Protein AF-A0A0P0N4T0-F1 (afdb_monomer_lite)

Secondary structure (DSSP, 8-state):
-------EE--PPPTT-----SS-TTTTT-----S-TTTS----HHHHHHH----SSHHHHHHHHHHHHHHTT-SSEEEEHHHHH-GGG--EEEEEEESS-HHHHHHHHHHHHHTTSEEE--S--TT--HHHHHHHHHHGGG--SEEEETTEEEEEEEES-SSPPPPPP-EEEEEEEEEEEEEEEEESSBSSEEEEEEEEEEEEETTEEEEEEEEEE--GGGSSPPTT-EEEEEEEEEEETTEEEEETTTT-EEEE--

pLDDT: mean 80.03, std 21.55, range [26.86, 98.62]

Structure (mmCIF, N/CA/C/O backbone):
data_AF-A0A0P0N4T0-F1
#
_entry.id   AF-A0A0P0N4T0-F1
#
loop_
_atom_site.group_PDB
_atom_site.id
_atom_site.type_symbol
_atom_site.label_atom_id
_atom_site.label_alt_id
_atom_site.label_comp_id
_atom_site.label_asym_id
_atom_site.label_entity_id
_atom_site.label_seq_id
_atom_site.pdbx_PDB_ins_code
_atom_site.Cartn_x
_atom_site.Cartn_y
_atom_site.Cartn_z
_atom_site.occupancy
_atom_site.B_iso_or_equiv
_atom_site.auth_seq_id
_atom_site.auth_comp_id
_atom_site.auth_asym_id
_atom_site.auth_atom_id
_atom_site.pdbx_PDB_model_num
ATOM 1 N N . MET A 1 1 ? 6.836 6.965 -42.044 1.00 33.31 1 MET A N 1
ATOM 2 C CA . MET A 1 1 ? 7.066 5.989 -40.958 1.00 33.31 1 MET A CA 1
ATOM 3 C C . MET A 1 1 ? 8.232 6.488 -40.115 1.00 33.31 1 MET A C 1
ATOM 5 O O . MET A 1 1 ? 9.338 6.549 -40.628 1.00 33.31 1 MET A O 1
ATOM 9 N N . LYS A 1 2 ? 7.988 6.965 -38.886 1.00 30.67 2 LYS A N 1
ATOM 10 C CA . LYS A 1 2 ? 9.070 7.342 -37.959 1.00 30.67 2 LYS A CA 1
ATOM 11 C C . LYS A 1 2 ? 9.554 6.066 -37.268 1.00 30.67 2 LYS A C 1
ATOM 13 O O . LYS A 1 2 ? 8.725 5.340 -36.735 1.00 30.67 2 LYS A O 1
ATOM 18 N N . ASN A 1 3 ? 10.853 5.788 -37.313 1.00 26.86 3 ASN A N 1
ATOM 19 C CA . ASN A 1 3 ? 11.482 4.703 -36.560 1.00 26.86 3 ASN A CA 1
ATOM 20 C C . ASN A 1 3 ? 11.465 5.058 -35.067 1.00 26.86 3 ASN A C 1
ATOM 22 O O . ASN A 1 3 ? 12.159 5.981 -34.647 1.00 26.86 3 ASN A O 1
ATOM 26 N N . TRP A 1 4 ? 10.664 4.340 -34.280 1.00 29.06 4 TRP A N 1
ATOM 27 C CA . TRP A 1 4 ? 10.616 4.455 -32.821 1.00 29.06 4 TRP A CA 1
ATOM 28 C C . TRP A 1 4 ? 11.536 3.398 -32.211 1.00 29.06 4 TRP A C 1
ATOM 30 O O . TRP A 1 4 ? 11.129 2.268 -31.978 1.00 29.06 4 TRP A O 1
ATOM 40 N N . ASN A 1 5 ? 12.792 3.770 -31.986 1.00 31.66 5 ASN A N 1
ATOM 41 C CA . ASN A 1 5 ? 13.723 3.029 -31.137 1.00 31.66 5 ASN A CA 1
ATOM 42 C C . ASN A 1 5 ? 14.192 3.979 -30.023 1.00 31.66 5 ASN A C 1
ATOM 44 O O . ASN A 1 5 ? 15.368 4.331 -29.956 1.00 31.66 5 ASN A O 1
ATOM 48 N N . SER A 1 6 ? 13.259 4.467 -29.197 1.00 36.78 6 SER A N 1
ATOM 49 C CA . SER A 1 6 ? 13.597 5.135 -27.936 1.00 36.78 6 SER A CA 1
ATOM 50 C C . SER A 1 6 ? 13.749 4.073 -26.846 1.00 36.78 6 SER A C 1
ATOM 52 O O . SER A 1 6 ? 12.854 3.262 -26.618 1.00 36.78 6 SER A O 1
ATOM 54 N N . TYR A 1 7 ? 14.920 4.041 -26.213 1.00 36.31 7 TYR A N 1
ATOM 55 C CA . TYR A 1 7 ? 15.204 3.222 -25.036 1.00 36.31 7 TYR A CA 1
ATOM 56 C C . TYR A 1 7 ? 15.601 4.160 -23.904 1.00 36.31 7 TYR A C 1
ATOM 58 O O . TYR A 1 7 ? 16.351 5.114 -24.132 1.00 36.31 7 TYR A O 1
ATOM 66 N N . ILE A 1 8 ? 15.178 3.852 -22.679 1.00 44.69 8 ILE A N 1
ATOM 67 C CA . ILE A 1 8 ? 15.723 4.510 -21.492 1.00 44.69 8 ILE A CA 1
ATOM 68 C C . ILE A 1 8 ? 17.062 3.833 -21.186 1.00 44.69 8 ILE A C 1
ATOM 70 O O . ILE A 1 8 ? 17.109 2.713 -20.673 1.00 44.69 8 ILE A O 1
ATOM 74 N N . SER A 1 9 ? 18.156 4.501 -21.558 1.00 39.28 9 SER A N 1
ATOM 75 C CA . SER A 1 9 ? 19.513 4.121 -21.159 1.00 39.28 9 SER A CA 1
ATOM 76 C C . SER A 1 9 ? 19.839 4.812 -19.844 1.00 39.28 9 SER A C 1
ATOM 78 O O . SER A 1 9 ? 19.901 6.039 -19.792 1.00 39.28 9 SER A O 1
ATOM 80 N N . ALA A 1 10 ? 20.064 4.037 -18.790 1.00 47.56 10 ALA A N 1
ATOM 81 C CA . ALA A 1 10 ? 20.562 4.558 -17.528 1.00 47.56 10 ALA A CA 1
ATOM 82 C C . ALA A 1 10 ? 21.991 4.065 -17.300 1.00 47.56 10 ALA A C 1
ATOM 84 O O . ALA A 1 10 ? 22.277 2.877 -17.448 1.00 47.56 10 ALA A O 1
ATOM 85 N N . ASN A 1 11 ? 22.887 4.985 -16.944 1.00 41.03 11 ASN A N 1
ATOM 86 C CA . ASN A 1 11 ? 24.252 4.637 -16.570 1.00 41.03 11 ASN A CA 1
ATOM 87 C C . ASN A 1 11 ? 24.206 3.911 -15.219 1.00 41.03 11 ASN A C 1
ATOM 89 O O . ASN A 1 11 ? 23.927 4.531 -14.193 1.00 41.03 11 ASN A O 1
ATOM 93 N N . ALA A 1 12 ? 24.425 2.595 -15.234 1.00 41.41 12 ALA A N 1
ATOM 94 C CA . ALA A 1 12 ? 24.578 1.797 -14.024 1.00 41.41 12 ALA A CA 1
ATOM 95 C C . ALA A 1 12 ? 25.887 2.178 -13.315 1.00 41.41 12 ALA A C 1
ATOM 97 O O . ALA A 1 12 ? 26.906 2.419 -13.966 1.00 41.41 12 ALA A O 1
ATOM 98 N N . ILE A 1 13 ? 25.864 2.237 -11.984 1.00 39.97 13 ILE A N 1
ATOM 99 C CA . ILE A 1 13 ? 27.080 2.430 -11.185 1.00 39.97 13 ILE A CA 1
ATOM 100 C C . ILE A 1 13 ? 27.938 1.154 -11.298 1.00 39.97 13 ILE A C 1
ATOM 102 O O . ILE A 1 13 ? 27.413 0.043 -11.198 1.00 39.97 13 ILE A O 1
ATOM 106 N N . SER A 1 14 ? 29.242 1.321 -11.557 1.00 34.75 14 SER A N 1
ATOM 107 C CA . SER A 1 14 ? 30.212 0.224 -11.718 1.00 34.75 14 SER A CA 1
ATOM 108 C C . SER A 1 14 ? 30.323 -0.647 -10.459 1.00 34.75 14 SER A C 1
ATOM 110 O O . SER A 1 14 ? 30.187 -0.163 -9.337 1.00 34.75 14 SER A O 1
ATOM 112 N N . ILE A 1 15 ? 30.574 -1.941 -10.673 1.00 39.06 15 ILE A N 1
ATOM 113 C CA . ILE A 1 15 ? 30.458 -3.048 -9.709 1.00 39.06 15 ILE A CA 1
ATOM 114 C C . ILE A 1 15 ? 31.605 -3.087 -8.677 1.00 39.06 15 ILE A C 1
ATOM 116 O O . ILE A 1 15 ? 31.453 -3.719 -7.633 1.00 39.06 15 ILE A O 1
ATOM 120 N N . ASP A 1 16 ? 32.708 -2.371 -8.903 1.00 36.44 16 ASP A N 1
ATOM 121 C CA . ASP A 1 16 ? 33.971 -2.653 -8.201 1.00 36.44 16 ASP A CA 1
ATOM 122 C C . ASP A 1 16 ? 34.289 -1.772 -6.974 1.00 36.44 16 ASP A C 1
ATOM 124 O O . ASP A 1 16 ? 35.245 -2.058 -6.260 1.00 36.44 16 ASP A O 1
ATOM 128 N N . ASP A 1 17 ? 33.461 -0.776 -6.632 1.00 30.12 17 ASP A N 1
ATOM 129 C CA . ASP A 1 17 ? 33.735 0.156 -5.514 1.00 30.12 17 ASP A CA 1
ATOM 130 C C . ASP A 1 17 ? 32.837 -0.054 -4.277 1.00 30.12 17 ASP A C 1
ATOM 132 O O . ASP A 1 17 ? 32.405 0.889 -3.602 1.00 30.12 17 ASP A O 1
ATOM 136 N N . ALA A 1 18 ? 32.543 -1.308 -3.923 1.00 30.67 18 ALA A N 1
ATOM 137 C CA . ALA A 1 18 ? 31.803 -1.622 -2.699 1.00 30.67 18 ALA A CA 1
ATOM 138 C C . ALA A 1 18 ? 32.692 -1.466 -1.447 1.00 30.67 18 ALA A C 1
ATOM 140 O O . ALA A 1 18 ? 33.191 -2.434 -0.872 1.00 30.67 18 ALA A O 1
ATOM 141 N N . ILE A 1 19 ? 32.861 -0.227 -0.975 1.00 30.48 19 ILE A N 1
ATOM 142 C CA . ILE A 1 19 ? 33.461 0.070 0.332 1.00 30.48 19 ILE A CA 1
ATOM 143 C C . ILE A 1 19 ? 32.549 -0.489 1.437 1.00 30.48 19 ILE A C 1
ATOM 145 O O . ILE A 1 19 ? 31.576 0.148 1.869 1.00 30.48 19 ILE A O 1
ATOM 149 N N . VAL A 1 20 ? 32.892 -1.677 1.939 1.00 35.59 20 VAL A N 1
ATOM 150 C CA . VAL A 1 20 ? 32.347 -2.242 3.178 1.00 35.59 20 VAL A CA 1
ATOM 151 C C . VAL A 1 20 ? 32.910 -1.443 4.350 1.00 35.59 20 VAL A C 1
ATOM 153 O O . VAL A 1 20 ? 34.036 -1.643 4.790 1.00 35.59 20 VAL A O 1
ATOM 156 N N . LEU A 1 21 ? 32.105 -0.527 4.882 1.00 29.62 21 LEU A N 1
ATOM 157 C CA . LEU A 1 21 ? 32.390 0.142 6.150 1.00 29.62 21 LEU A CA 1
ATOM 158 C C . LEU A 1 21 ? 31.089 0.209 6.947 1.00 29.62 21 LEU A C 1
ATOM 160 O O . LEU A 1 21 ? 30.220 1.007 6.621 1.00 29.62 21 LEU A O 1
ATOM 164 N N . ARG A 1 22 ? 30.974 -0.718 7.910 1.00 37.09 22 ARG A N 1
ATOM 165 C CA . ARG A 1 22 ? 30.072 -0.785 9.080 1.00 37.09 22 ARG A CA 1
ATOM 166 C C . ARG A 1 22 ? 28.778 0.050 8.979 1.00 37.09 22 ARG A C 1
ATOM 168 O O . ARG A 1 22 ? 28.882 1.256 9.131 1.00 37.09 22 ARG A O 1
ATOM 175 N N . ASN A 1 23 ? 27.605 -0.573 8.760 1.00 35.69 23 ASN A N 1
ATOM 176 C CA . ASN A 1 23 ? 26.240 -0.112 9.136 1.00 35.69 23 ASN A CA 1
ATOM 177 C C . ASN A 1 23 ? 25.152 -1.077 8.597 1.00 35.69 23 ASN A C 1
ATOM 179 O O . ASN A 1 23 ? 25.431 -1.824 7.663 1.00 35.69 23 ASN A O 1
ATOM 183 N N . GLU A 1 24 ? 23.953 -1.066 9.207 1.00 42.81 24 GLU A N 1
ATOM 184 C CA . GLU A 1 24 ? 22.822 -2.006 9.017 1.00 42.81 24 GLU A CA 1
ATOM 185 C C . GLU A 1 24 ? 22.709 -2.623 7.604 1.00 42.81 24 GLU A C 1
ATOM 187 O O . GLU A 1 24 ? 22.396 -1.913 6.639 1.00 42.81 24 GLU A O 1
ATOM 192 N N . PRO A 1 25 ? 22.914 -3.950 7.462 1.00 37.62 25 PRO A N 1
ATOM 193 C CA . PRO A 1 25 ? 23.026 -4.612 6.159 1.00 37.62 25 PRO A CA 1
ATOM 194 C C . PRO A 1 25 ? 21.743 -4.528 5.319 1.00 37.62 25 PRO A C 1
ATOM 196 O O . PRO A 1 25 ? 21.813 -4.603 4.096 1.00 37.62 25 PRO A O 1
ATOM 199 N N . CYS A 1 26 ? 20.589 -4.318 5.958 1.00 42.09 26 CYS A N 1
ATOM 200 C CA . CYS A 1 26 ? 19.282 -4.228 5.303 1.00 42.09 26 CYS A CA 1
ATOM 201 C C . CYS A 1 26 ? 19.007 -2.852 4.671 1.00 42.09 26 CYS A C 1
ATOM 203 O O . CYS A 1 26 ? 18.066 -2.722 3.895 1.00 42.09 26 CYS A O 1
ATOM 205 N N . LEU A 1 27 ? 19.794 -1.820 5.001 1.00 42.41 27 LEU A N 1
ATOM 206 C CA . LEU A 1 27 ? 19.532 -0.437 4.581 1.00 42.41 27 LEU A CA 1
ATOM 207 C C . LEU A 1 27 ? 20.682 0.201 3.799 1.00 42.41 27 LEU A C 1
ATOM 209 O O . LEU A 1 27 ? 20.606 1.389 3.497 1.00 42.41 27 LEU A O 1
ATOM 213 N N . TYR A 1 28 ? 21.737 -0.556 3.474 1.00 43.09 28 TYR A N 1
ATOM 214 C CA . TYR A 1 28 ? 22.868 -0.121 2.641 1.00 43.09 28 TYR A CA 1
ATOM 215 C C . TYR A 1 28 ? 23.332 1.320 2.947 1.00 43.09 28 TYR A C 1
ATOM 217 O O . TYR A 1 28 ? 23.440 2.169 2.065 1.00 43.09 28 TYR A O 1
ATOM 225 N N . LYS A 1 29 ? 23.558 1.634 4.231 1.00 39.38 29 LYS A N 1
ATOM 226 C CA . LYS A 1 29 ? 24.002 2.966 4.699 1.00 39.38 29 LYS A CA 1
ATOM 227 C C . LYS A 1 29 ? 23.038 4.136 4.421 1.00 39.38 29 LYS A C 1
ATOM 229 O O . LYS A 1 29 ? 23.452 5.289 4.565 1.00 39.38 29 LYS A O 1
ATOM 234 N N . ARG A 1 30 ? 21.764 3.903 4.073 1.00 41.06 30 ARG A N 1
ATOM 235 C CA . ARG A 1 30 ? 20.745 4.969 4.067 1.00 41.06 30 ARG A CA 1
ATOM 236 C C . ARG A 1 30 ? 20.749 5.643 5.438 1.00 41.06 30 ARG A C 1
ATOM 238 O O . ARG A 1 30 ? 20.642 4.969 6.459 1.00 41.06 30 ARG A O 1
ATOM 245 N N . LYS A 1 31 ? 20.884 6.975 5.469 1.00 34.22 31 LYS A N 1
ATOM 246 C CA . LYS A 1 31 ? 20.706 7.751 6.702 1.00 34.22 31 LYS A CA 1
ATOM 247 C C . LYS A 1 31 ? 19.264 7.569 7.159 1.00 34.22 31 LYS A C 1
ATOM 249 O O . LYS A 1 31 ? 18.361 8.227 6.650 1.00 34.22 31 LYS A O 1
ATOM 254 N N . VAL A 1 32 ? 19.054 6.666 8.104 1.00 35.12 32 VAL A N 1
ATOM 255 C CA . VAL A 1 32 ? 17.804 6.589 8.844 1.00 35.12 32 VAL A CA 1
ATOM 256 C C . VAL A 1 32 ? 17.921 7.593 9.974 1.00 35.12 32 VAL A C 1
ATOM 258 O O . VAL A 1 32 ? 18.843 7.521 10.786 1.00 35.12 32 VAL A O 1
ATOM 261 N N . SER A 1 33 ? 16.991 8.536 10.044 1.00 32.81 33 SER A N 1
ATOM 262 C CA . SER A 1 33 ? 16.788 9.337 11.248 1.00 32.81 33 SER A CA 1
ATOM 263 C C . SER A 1 33 ? 16.111 8.465 12.307 1.00 32.81 33 SER A C 1
ATOM 265 O O . SER A 1 33 ? 14.986 8.736 12.711 1.00 32.81 33 SER A O 1
ATOM 267 N N . LEU A 1 34 ? 16.759 7.378 12.736 1.00 33.94 34 LEU A N 1
ATOM 268 C CA . LEU A 1 34 ? 16.380 6.746 13.990 1.00 33.94 34 LEU A CA 1
ATOM 269 C C . LEU A 1 34 ? 16.815 7.720 15.079 1.00 33.94 34 LEU A C 1
ATOM 271 O O . LEU A 1 34 ? 17.998 7.848 15.393 1.00 33.94 34 LEU A O 1
ATOM 275 N N . LEU A 1 35 ? 15.844 8.484 15.577 1.00 30.11 35 LEU A N 1
ATOM 276 C CA . LEU A 1 35 ? 15.967 9.272 16.793 1.00 30.11 35 LEU A CA 1
ATOM 277 C C . LEU A 1 35 ? 16.400 8.314 17.912 1.00 30.11 35 LEU A C 1
ATOM 279 O O . LEU A 1 35 ? 15.559 7.642 18.490 1.00 30.11 35 LEU A O 1
ATOM 283 N N . ALA A 1 36 ? 17.709 8.233 18.167 1.00 35.66 36 ALA A N 1
ATOM 284 C CA . ALA A 1 36 ? 18.319 7.492 19.272 1.00 35.66 36 ALA A CA 1
ATOM 285 C C . ALA A 1 36 ? 17.869 6.008 19.371 1.00 35.66 36 ALA A C 1
ATOM 287 O O . ALA A 1 36 ? 16.944 5.693 20.125 1.00 35.66 36 ALA A O 1
ATOM 288 N N . PRO A 1 37 ? 18.518 5.070 18.648 1.00 34.81 37 PRO A N 1
ATOM 289 C CA . PRO A 1 37 ? 18.229 3.628 18.724 1.00 34.81 37 PRO A CA 1
ATOM 290 C C . PRO A 1 37 ? 18.276 3.059 20.153 1.00 34.81 37 PRO A C 1
ATOM 292 O O . PRO A 1 37 ? 17.583 2.101 20.469 1.00 34.81 37 PRO A O 1
ATOM 295 N N . ASP A 1 38 ? 19.074 3.681 21.019 1.00 33.66 38 ASP A N 1
ATOM 296 C CA . ASP A 1 38 ? 19.244 3.421 22.450 1.00 33.66 38 ASP A CA 1
ATOM 297 C C . ASP A 1 38 ? 18.062 3.892 23.319 1.00 33.66 38 ASP A C 1
ATOM 299 O O . ASP A 1 38 ? 17.891 3.423 24.444 1.00 33.66 38 ASP A O 1
ATOM 303 N N . LYS A 1 39 ? 17.224 4.798 22.803 1.00 32.03 39 LYS A N 1
ATOM 304 C CA . LYS A 1 39 ? 15.998 5.293 23.457 1.00 32.03 39 LYS A CA 1
ATOM 305 C C . LYS A 1 39 ? 14.722 4.733 22.837 1.00 32.03 39 LYS A C 1
ATOM 307 O O . LYS A 1 39 ? 13.672 4.754 23.480 1.00 32.03 39 LYS A O 1
ATOM 312 N N . ALA A 1 40 ? 14.793 4.236 21.606 1.00 37.31 40 ALA A N 1
ATOM 313 C CA . ALA A 1 40 ? 13.694 3.521 20.988 1.00 37.31 40 ALA A CA 1
ATOM 314 C C . ALA A 1 40 ? 13.521 2.176 21.706 1.00 37.31 40 ALA A C 1
ATOM 316 O O . ALA A 1 40 ? 14.367 1.289 21.612 1.00 37.31 40 ALA A O 1
ATOM 317 N N . ARG A 1 41 ? 12.401 1.991 22.415 1.00 40.66 41 ARG A N 1
ATOM 318 C CA . ARG A 1 41 ? 11.951 0.639 22.758 1.00 40.66 41 ARG A CA 1
ATOM 319 C C . ARG A 1 41 ? 11.641 -0.059 21.436 1.00 40.66 41 ARG A C 1
ATOM 321 O O . ARG A 1 41 ? 10.553 0.116 20.895 1.00 40.66 41 ARG A O 1
ATOM 328 N N . LEU A 1 42 ? 12.616 -0.794 20.899 1.00 42.97 42 LEU A N 1
ATOM 329 C CA . LEU A 1 42 ? 12.456 -1.660 19.733 1.00 42.97 42 LEU A CA 1
ATOM 330 C C . LEU A 1 42 ? 11.609 -2.863 20.144 1.00 42.97 42 LEU A C 1
ATOM 332 O O . LEU A 1 42 ? 12.082 -3.980 20.324 1.00 42.97 42 LEU A O 1
ATOM 336 N N . GLU A 1 43 ? 10.337 -2.597 20.380 1.00 52.75 43 GLU A N 1
ATOM 337 C CA . GLU A 1 43 ? 9.339 -3.618 20.571 1.00 52.75 43 GLU A CA 1
ATOM 338 C C . GLU A 1 43 ? 8.831 -4.048 19.200 1.00 52.75 43 GLU A C 1
ATOM 340 O O . GLU A 1 43 ? 8.472 -3.201 18.377 1.00 52.75 43 GLU A O 1
ATOM 345 N N . SER A 1 44 ? 8.810 -5.359 18.945 1.00 53.44 44 SER A N 1
ATOM 346 C CA . SER A 1 44 ? 8.287 -5.863 17.677 1.00 53.44 44 SER A CA 1
ATOM 347 C C . SER A 1 44 ? 6.827 -5.416 17.513 1.00 53.44 44 SER A C 1
ATOM 349 O O . SER A 1 44 ? 6.091 -5.422 18.506 1.00 53.44 44 SER A O 1
ATOM 351 N N . PRO A 1 45 ? 6.364 -5.056 16.302 1.00 53.94 45 PRO A N 1
ATOM 352 C CA . PRO A 1 45 ? 4.968 -4.674 16.117 1.00 53.94 45 PRO A CA 1
ATOM 353 C C . PRO A 1 45 ? 3.997 -5.785 16.538 1.00 53.94 45 PRO A C 1
ATOM 355 O O . PRO A 1 45 ? 2.899 -5.477 16.976 1.00 53.94 45 PRO A O 1
ATOM 358 N N . LEU A 1 46 ? 4.424 -7.055 16.493 1.00 56.81 46 LEU A N 1
ATOM 359 C CA . LEU A 1 46 ? 3.684 -8.193 17.042 1.00 56.81 46 LEU A CA 1
ATOM 360 C C . LEU A 1 46 ? 3.533 -8.113 18.572 1.00 56.81 46 LEU A C 1
ATOM 362 O O . LEU A 1 46 ? 2.453 -8.333 19.104 1.00 56.81 46 LEU A O 1
ATOM 366 N N . THR A 1 47 ? 4.596 -7.781 19.302 1.00 64.50 47 THR A N 1
ATOM 367 C CA . THR A 1 47 ? 4.516 -7.622 20.763 1.00 64.50 47 THR A CA 1
ATOM 368 C C . THR A 1 47 ? 3.680 -6.394 21.128 1.00 64.50 47 THR A C 1
ATOM 370 O O . THR A 1 47 ? 2.800 -6.494 21.982 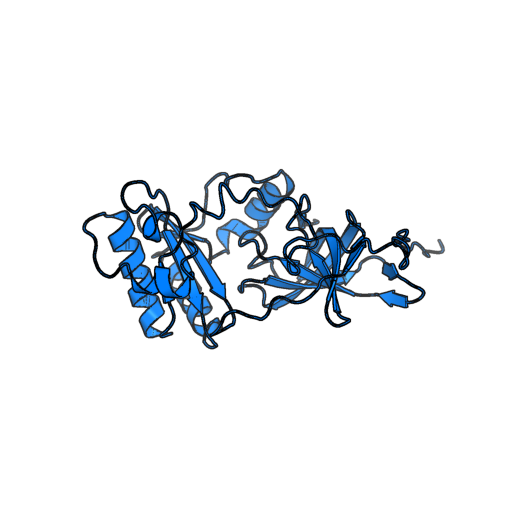1.00 64.50 47 THR A O 1
ATOM 373 N N . ALA A 1 48 ? 3.879 -5.276 20.420 1.00 62.03 48 ALA A N 1
ATOM 374 C CA . ALA A 1 48 ? 3.082 -4.061 20.579 1.00 62.03 48 ALA A CA 1
ATOM 375 C C . ALA A 1 48 ? 1.585 -4.334 20.347 1.00 62.03 48 ALA A C 1
ATOM 377 O O . ALA A 1 48 ? 0.762 -3.967 21.188 1.00 62.03 48 ALA A O 1
ATOM 378 N N . ALA A 1 49 ? 1.266 -5.081 19.284 1.00 59.59 49 ALA A N 1
ATOM 379 C CA . ALA A 1 49 ? -0.085 -5.503 18.935 1.00 59.59 49 ALA A CA 1
ATOM 380 C C . ALA A 1 49 ? -0.807 -6.208 20.093 1.00 59.59 49 ALA A C 1
ATOM 382 O O . ALA A 1 49 ? -1.969 -5.921 20.359 1.00 59.59 49 ALA A O 1
ATOM 383 N N . THR A 1 50 ? -0.101 -7.060 20.839 1.00 65.12 50 THR A N 1
ATOM 384 C CA . THR A 1 50 ? -0.690 -7.874 21.920 1.00 65.12 50 THR A CA 1
ATOM 385 C C . THR A 1 50 ? -0.851 -7.167 23.274 1.00 65.12 50 THR A C 1
ATOM 387 O O . THR A 1 50 ? -1.471 -7.724 24.187 1.00 65.12 50 THR A O 1
ATOM 390 N N . LYS A 1 51 ? -0.271 -5.971 23.459 1.00 68.12 51 LYS A N 1
ATOM 391 C CA . LYS A 1 51 ? -0.202 -5.306 24.776 1.00 68.12 51 LYS A CA 1
ATOM 392 C C . LYS A 1 51 ? -1.433 -4.484 25.131 1.00 68.12 51 LYS A C 1
ATOM 394 O O . LYS A 1 51 ? -1.783 -4.392 26.308 1.00 68.12 51 LYS A O 1
ATOM 399 N N . LEU A 1 52 ? -2.067 -3.859 24.147 1.00 68.12 52 LEU A N 1
ATOM 400 C CA . LEU A 1 52 ? -3.210 -2.988 24.385 1.00 68.12 52 LEU A CA 1
ATOM 401 C C . LEU A 1 52 ? -4.480 -3.842 24.414 1.00 68.12 52 LEU A C 1
ATOM 403 O O . LEU A 1 52 ? -5.039 -4.137 23.371 1.00 68.12 52 LEU A O 1
ATOM 407 N N . LYS A 1 53 ? -4.901 -4.275 25.608 1.00 67.00 53 LYS A N 1
ATOM 408 C CA . LYS A 1 53 ? -6.109 -5.111 25.792 1.00 67.00 53 LYS A CA 1
ATOM 409 C C . LYS A 1 53 ? -7.311 -4.353 26.352 1.00 67.00 53 LYS A C 1
ATOM 411 O O . LYS A 1 53 ? -8.438 -4.817 26.257 1.00 67.00 53 LYS A O 1
ATOM 416 N N . SER A 1 54 ? -7.077 -3.201 26.976 1.00 67.94 54 SER A N 1
ATOM 417 C CA . SER A 1 54 ? -8.130 -2.375 27.571 1.00 67.94 54 SER A CA 1
ATOM 418 C C . SER A 1 54 ? -7.648 -0.940 27.744 1.00 67.94 54 SER A C 1
ATOM 420 O O . SER A 1 54 ? -6.522 -0.724 28.196 1.00 67.94 54 SER A O 1
ATOM 422 N N . CYS A 1 55 ? -8.495 0.044 27.444 1.00 72.38 55 CYS A N 1
ATOM 423 C CA . CYS A 1 55 ? -8.231 1.455 27.726 1.00 72.38 55 CYS A CA 1
ATOM 424 C C . CYS A 1 55 ? -9.536 2.262 27.708 1.00 72.38 55 CYS A C 1
ATOM 426 O O . CYS A 1 55 ? -10.439 1.985 26.921 1.00 72.38 55 CYS A O 1
ATOM 428 N N . ASN A 1 56 ? -9.611 3.303 28.540 1.00 74.19 56 ASN A N 1
ATOM 429 C CA . ASN A 1 56 ? -10.809 4.139 28.682 1.00 74.19 56 ASN A CA 1
ATOM 430 C C . ASN A 1 56 ? -10.901 5.281 27.652 1.00 74.19 56 ASN A C 1
ATOM 432 O O . ASN A 1 56 ? -11.922 5.965 27.572 1.00 74.19 56 ASN A O 1
ATOM 436 N N . MET A 1 57 ? -9.858 5.509 26.849 1.00 83.81 57 MET A N 1
ATOM 437 C CA . MET A 1 57 ? -9.862 6.569 25.839 1.00 83.81 57 MET A CA 1
ATOM 438 C C . MET A 1 57 ? -10.753 6.200 24.642 1.00 83.81 57 MET A C 1
ATOM 440 O O . MET A 1 57 ? -10.653 5.075 24.150 1.00 83.81 57 MET A O 1
ATOM 444 N N . PRO A 1 58 ? -11.579 7.128 24.113 1.00 87.25 58 PRO A N 1
ATOM 445 C CA . PRO A 1 58 ? -12.410 6.874 22.932 1.00 87.25 58 PRO A CA 1
ATOM 446 C C . PRO A 1 58 ? -11.629 6.321 21.733 1.00 87.25 58 PRO A C 1
ATOM 448 O O . PRO A 1 58 ? -12.037 5.313 21.169 1.00 87.25 58 PRO A O 1
ATOM 451 N N . LEU A 1 59 ? -10.475 6.920 21.409 1.00 88.00 59 LEU A N 1
ATOM 452 C CA . LEU A 1 59 ? -9.599 6.481 20.316 1.00 88.00 59 LEU A CA 1
ATOM 453 C C . LEU A 1 59 ? -9.162 5.018 20.483 1.00 88.00 59 LEU A C 1
ATOM 455 O O . LEU A 1 59 ? -9.237 4.227 19.549 1.00 88.00 59 LEU A O 1
ATOM 459 N N . CYS A 1 60 ? -8.759 4.640 21.699 1.00 85.62 60 CYS A N 1
ATOM 460 C CA . CYS A 1 60 ? -8.344 3.273 21.972 1.00 85.62 60 CYS A CA 1
ATOM 461 C C . CYS A 1 60 ? -9.515 2.290 21.914 1.00 85.62 60 CYS A C 1
ATOM 463 O O . CYS A 1 60 ? -9.336 1.191 21.409 1.00 85.62 60 CYS A O 1
ATOM 465 N N . ARG A 1 61 ? -10.707 2.664 22.398 1.00 88.19 61 ARG A N 1
ATOM 466 C CA . ARG A 1 61 ? -11.894 1.803 22.274 1.00 88.19 61 ARG A CA 1
ATOM 467 C C . ARG A 1 61 ? -12.208 1.505 20.811 1.00 88.19 61 ARG A C 1
ATOM 469 O O . ARG A 1 61 ? -12.403 0.349 20.477 1.00 88.19 61 ARG A O 1
ATOM 476 N N . ARG A 1 62 ? -12.134 2.509 19.930 1.00 91.44 62 ARG A N 1
ATOM 477 C CA . ARG A 1 62 ? -12.289 2.304 18.478 1.00 91.44 62 ARG A CA 1
ATOM 478 C C . ARG A 1 62 ? -11.205 1.412 17.880 1.00 91.44 62 ARG A C 1
ATOM 480 O O . ARG A 1 62 ? -11.505 0.588 17.025 1.00 91.44 62 ARG A O 1
ATOM 487 N N . ALA A 1 63 ? -9.960 1.557 18.333 1.00 91.06 63 ALA A N 1
ATOM 488 C CA . ALA A 1 63 ? -8.881 0.672 17.907 1.00 91.06 63 ALA A CA 1
ATOM 489 C C . A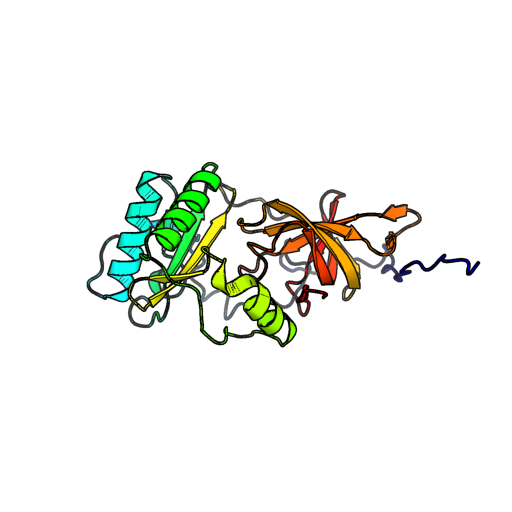LA A 1 63 ? -9.153 -0.784 18.312 1.00 91.06 63 ALA A C 1
ATOM 491 O O . ALA A 1 63 ? -9.001 -1.673 17.484 1.00 91.06 63 ALA A O 1
ATOM 492 N N . LEU A 1 64 ? -9.594 -1.016 19.554 1.00 88.75 64 LEU A N 1
ATOM 493 C CA . LEU A 1 64 ? -9.929 -2.348 20.061 1.00 88.75 64 LEU A CA 1
ATOM 494 C C . LEU A 1 64 ? -11.146 -2.949 19.353 1.00 88.75 64 LEU A C 1
ATOM 496 O O . LEU A 1 64 ? -11.079 -4.102 18.961 1.00 88.75 64 LEU A O 1
ATOM 500 N N . GLU A 1 65 ? -12.197 -2.166 19.096 1.00 90.25 65 GLU A N 1
ATOM 501 C CA . GLU A 1 65 ? -13.353 -2.607 18.297 1.00 90.25 65 GLU A CA 1
ATOM 502 C C . GLU A 1 65 ? -12.920 -3.097 16.904 1.00 90.25 65 GLU A C 1
ATOM 504 O O . GLU A 1 65 ? -13.358 -4.147 16.440 1.00 90.25 65 GLU A O 1
ATOM 509 N N . LEU A 1 66 ? -12.025 -2.362 16.233 1.00 91.75 66 LEU A N 1
ATOM 510 C CA . LEU A 1 66 ? -11.508 -2.771 14.926 1.00 91.75 66 LEU A CA 1
ATOM 511 C C . LEU A 1 66 ? -10.602 -4.009 15.021 1.00 91.75 66 LEU A C 1
ATOM 513 O O . LEU A 1 66 ? -10.648 -4.861 14.136 1.00 91.75 66 LEU A O 1
ATOM 517 N N . VAL A 1 67 ? -9.802 -4.130 16.085 1.00 90.44 67 VAL A N 1
ATOM 518 C CA . VAL A 1 67 ? -9.003 -5.335 16.354 1.00 90.44 67 VAL A CA 1
ATOM 519 C C . VAL A 1 67 ? -9.911 -6.543 16.567 1.00 90.44 67 VAL A C 1
ATOM 521 O O . VAL A 1 67 ? -9.706 -7.534 15.884 1.00 90.44 67 VAL A O 1
ATOM 524 N N . GLU A 1 68 ? -10.941 -6.450 17.409 1.00 89.50 68 GLU A N 1
ATOM 525 C CA . GLU A 1 68 ? -11.891 -7.541 17.682 1.00 89.50 68 GLU A CA 1
ATOM 526 C C . GLU A 1 68 ? -12.590 -8.032 16.403 1.00 89.50 68 GLU A C 1
ATOM 528 O O . GLU A 1 68 ? -12.711 -9.237 16.175 1.00 89.50 68 GLU A O 1
ATOM 533 N N . LEU A 1 69 ? -12.997 -7.110 15.520 1.00 91.38 69 LEU A N 1
ATOM 534 C CA . LEU A 1 69 ? -13.564 -7.464 14.213 1.00 91.38 69 LEU A CA 1
ATOM 535 C C . LEU A 1 69 ? -12.568 -8.261 13.354 1.00 91.38 69 LEU A C 1
ATOM 537 O O . LEU A 1 69 ? -12.947 -9.245 12.719 1.00 91.38 69 LEU A O 1
ATOM 541 N N . ILE A 1 70 ? -11.294 -7.855 13.339 1.00 90.62 70 ILE A N 1
ATOM 542 C CA . ILE A 1 70 ? -10.232 -8.525 12.573 1.00 90.62 70 ILE A CA 1
ATOM 543 C C . ILE A 1 70 ? -9.815 -9.853 13.227 1.00 90.62 70 ILE A C 1
ATOM 545 O O . ILE A 1 70 ? -9.517 -10.812 12.511 1.00 90.62 70 ILE A O 1
ATOM 549 N N . GLU A 1 71 ? -9.829 -9.945 14.558 1.00 86.69 71 GLU A N 1
ATOM 550 C CA . GLU A 1 71 ? -9.533 -11.167 15.320 1.00 86.69 71 GLU A CA 1
ATOM 551 C C . GLU A 1 71 ? -10.501 -12.305 14.981 1.00 86.69 71 GLU A C 1
ATOM 553 O O . GLU A 1 71 ? -10.108 -13.471 14.967 1.00 86.69 71 GLU A O 1
ATOM 558 N N . GLY A 1 72 ? -11.739 -11.975 14.590 1.00 84.88 72 GLY A N 1
ATOM 559 C CA . GLY A 1 72 ? -12.690 -12.944 14.038 1.00 84.88 72 GLY A CA 1
ATOM 560 C C . GLY A 1 72 ? -12.199 -13.662 12.768 1.00 84.88 72 GLY A C 1
ATOM 561 O O . GLY A 1 72 ? -12.731 -14.714 12.409 1.00 84.88 72 GLY A O 1
ATOM 562 N N . VAL A 1 73 ? -11.174 -13.126 12.095 1.00 84.94 73 VAL A N 1
ATOM 563 C CA . VAL A 1 73 ? -10.594 -13.653 10.849 1.00 84.94 73 VAL A CA 1
ATOM 564 C C . VAL A 1 73 ? -9.157 -14.159 11.039 1.00 84.94 73 VAL A C 1
ATOM 566 O O . VAL A 1 73 ? -8.764 -15.143 10.408 1.00 84.94 73 VAL A O 1
ATOM 569 N N . THR A 1 74 ? -8.345 -13.526 11.888 1.00 81.12 74 THR A N 1
ATOM 570 C CA . THR A 1 74 ? -6.925 -13.876 12.076 1.00 81.12 74 THR A CA 1
ATOM 571 C C . THR A 1 74 ? -6.466 -13.708 13.518 1.00 81.12 74 THR A C 1
ATOM 573 O O . THR A 1 74 ? -6.890 -12.799 14.211 1.00 81.12 74 THR A O 1
ATOM 576 N N . GLU A 1 75 ? -5.529 -14.543 13.960 1.00 70.69 75 GLU A N 1
ATOM 577 C CA . GLU A 1 75 ? -5.045 -14.546 15.349 1.00 70.69 75 GLU A CA 1
ATOM 578 C C . GLU A 1 75 ? -3.905 -13.546 15.610 1.00 70.69 75 GLU A C 1
ATOM 580 O O . GLU A 1 75 ? -3.537 -13.310 16.758 1.00 70.69 75 GLU A O 1
ATOM 585 N N . LEU A 1 76 ? -3.295 -12.981 14.560 1.00 81.62 76 LEU A N 1
ATOM 586 C CA . LEU A 1 76 ? -2.111 -12.123 14.682 1.00 81.62 76 LEU A CA 1
ATOM 587 C C . LEU A 1 76 ? -2.412 -10.690 14.247 1.00 81.62 76 LEU A C 1
ATOM 589 O O . LEU A 1 76 ? -1.956 -10.226 13.204 1.00 81.62 76 LEU A O 1
ATOM 593 N N . VAL A 1 77 ? -3.166 -9.975 15.070 1.00 84.25 77 VAL A N 1
ATOM 594 C CA . VAL A 1 77 ? -3.519 -8.568 14.864 1.00 84.25 77 VAL A CA 1
ATOM 595 C C . VAL A 1 77 ? -3.259 -7.767 16.132 1.00 84.25 77 VAL A C 1
ATOM 597 O O . VAL A 1 77 ? -3.279 -8.295 17.240 1.00 84.25 77 VAL A O 1
ATOM 600 N N . GLY A 1 78 ? -2.998 -6.473 15.974 1.00 84.38 78 GLY A N 1
ATOM 601 C CA . GLY A 1 78 ? -3.179 -5.536 17.070 1.00 84.38 78 GLY A CA 1
ATOM 602 C C . GLY A 1 78 ? -2.663 -4.141 16.774 1.00 84.38 78 GLY A C 1
ATOM 603 O O . GLY A 1 78 ? -2.325 -3.790 15.641 1.00 84.38 78 GLY A O 1
ATOM 604 N N . VAL A 1 79 ? -2.632 -3.333 17.826 1.00 85.06 79 VAL A N 1
ATOM 605 C CA . VAL A 1 79 ? -2.347 -1.901 17.749 1.00 85.06 79 VAL A CA 1
ATOM 606 C C . VAL A 1 79 ? -0.839 -1.621 17.741 1.00 85.06 79 VAL A C 1
ATOM 608 O O . VAL A 1 79 ? -0.066 -2.212 18.491 1.00 85.06 79 VAL A O 1
ATOM 611 N N . THR A 1 80 ? -0.407 -0.686 16.899 1.00 84.88 80 THR A N 1
ATOM 612 C CA . THR A 1 80 ? 0.965 -0.168 16.818 1.00 84.88 80 THR A CA 1
ATOM 613 C C . THR A 1 80 ? 0.963 1.369 16.884 1.00 84.88 80 THR A C 1
ATOM 615 O O . THR A 1 80 ? -0.035 1.982 17.261 1.00 84.88 80 THR A O 1
ATOM 618 N N . GLY A 1 81 ? 2.099 2.006 16.589 1.00 81.62 81 GLY A N 1
ATOM 619 C CA . GLY A 1 81 ? 2.198 3.464 16.500 1.00 81.62 81 GLY A CA 1
ATOM 620 C C . GLY A 1 81 ? 1.913 4.190 17.817 1.00 81.62 81 GLY A C 1
ATOM 621 O O . GLY A 1 81 ? 2.227 3.696 18.905 1.00 81.62 81 GLY A O 1
ATOM 622 N N . GLY A 1 82 ? 1.344 5.394 17.719 1.00 81.56 82 GLY A N 1
ATOM 623 C CA . GLY A 1 82 ? 1.119 6.274 18.869 1.00 81.56 82 GLY A CA 1
ATOM 624 C C . GLY A 1 82 ? 0.333 5.597 19.992 1.00 81.56 82 GLY A C 1
ATOM 625 O O . GLY A 1 82 ? 0.727 5.696 21.152 1.00 81.56 82 GLY A O 1
ATOM 626 N N . LEU A 1 83 ? -0.717 4.842 19.658 1.00 81.94 83 LEU A N 1
ATOM 627 C CA . LEU A 1 83 ? -1.541 4.146 20.650 1.00 81.94 83 LEU A CA 1
ATOM 628 C C . LEU A 1 83 ? -0.783 3.061 21.424 1.00 81.94 83 LEU A C 1
ATOM 630 O O . LEU A 1 83 ? -1.022 2.896 22.619 1.00 81.94 83 LEU A O 1
ATOM 634 N N . ALA A 1 84 ? 0.135 2.338 20.780 1.00 77.62 84 ALA A N 1
ATOM 635 C CA . ALA A 1 84 ? 0.904 1.292 21.451 1.00 77.62 84 ALA A CA 1
ATOM 636 C C . ALA A 1 84 ? 2.010 1.856 22.359 1.00 77.62 84 ALA A C 1
ATOM 638 O O . ALA A 1 84 ? 2.295 1.291 23.416 1.00 77.62 84 ALA A O 1
ATOM 639 N N . TYR A 1 85 ? 2.639 2.967 21.960 1.00 73.38 85 TYR A N 1
ATOM 640 C CA . TYR A 1 85 ? 3.824 3.499 22.645 1.00 73.38 85 TYR A CA 1
ATOM 641 C C . TYR A 1 85 ? 3.539 4.690 23.570 1.00 73.38 85 TYR A C 1
ATOM 643 O O . TYR A 1 85 ? 4.259 4.888 24.548 1.00 73.38 85 TYR A O 1
ATOM 651 N N . ASN A 1 86 ? 2.519 5.496 23.268 1.00 77.88 86 ASN A N 1
ATOM 652 C CA . ASN A 1 86 ? 2.149 6.711 23.998 1.00 77.88 86 ASN A CA 1
ATOM 653 C C . ASN A 1 86 ? 0.630 6.988 23.875 1.00 77.88 86 ASN A C 1
ATOM 655 O O . ASN A 1 86 ? 0.228 7.993 23.277 1.00 77.88 86 ASN A O 1
ATOM 659 N N . PRO A 1 87 ? -0.229 6.110 24.432 1.00 75.75 87 PRO A N 1
ATOM 660 C CA . PRO A 1 87 ? -1.674 6.131 24.194 1.00 75.75 87 PRO A CA 1
ATOM 661 C C . PRO A 1 87 ? -2.344 7.461 24.540 1.00 75.75 87 PRO A C 1
ATOM 663 O O . PRO A 1 87 ? -3.282 7.857 23.860 1.00 75.75 87 PRO A O 1
ATOM 666 N N . THR A 1 88 ? -1.845 8.182 25.548 1.00 76.50 88 THR A N 1
ATOM 667 C CA . THR A 1 88 ? -2.411 9.465 25.993 1.00 76.50 88 THR A CA 1
ATOM 668 C C . THR A 1 88 ? -2.247 10.600 24.984 1.00 76.50 88 THR A C 1
ATOM 670 O O . THR A 1 88 ? -2.984 11.575 25.066 1.00 76.50 88 THR A O 1
ATOM 673 N N . ASN A 1 89 ? -1.290 10.495 24.056 1.00 80.62 89 ASN A N 1
ATOM 674 C CA . ASN A 1 89 ? -0.991 11.526 23.054 1.00 80.62 89 ASN A CA 1
ATOM 675 C C . ASN A 1 89 ? -1.234 11.048 21.615 1.00 80.62 89 ASN A C 1
ATOM 677 O O . ASN A 1 89 ? -0.862 11.742 20.670 1.00 80.62 89 ASN A O 1
ATOM 681 N N . ALA A 1 90 ? -1.798 9.855 21.434 1.00 84.12 90 ALA A N 1
ATOM 682 C CA . ALA A 1 90 ? -2.087 9.325 20.112 1.00 84.12 90 ALA A CA 1
ATOM 683 C C . ALA A 1 90 ? -3.211 10.127 19.436 1.00 84.12 90 ALA A C 1
ATOM 685 O O . ALA A 1 90 ? -4.203 10.480 20.077 1.00 84.12 90 ALA A O 1
ATOM 686 N N . SER A 1 91 ? -3.054 10.396 18.140 1.00 87.81 91 SER A N 1
ATOM 687 C CA . SER A 1 91 ? -4.035 11.113 17.311 1.00 87.81 91 SER A CA 1
ATOM 688 C C . SER A 1 91 ? -4.768 10.207 16.321 1.00 87.81 91 SER A C 1
ATOM 690 O O . SER A 1 91 ? -5.798 10.597 15.778 1.00 87.81 91 SER A O 1
ATOM 692 N N . ASP A 1 92 ? -4.235 9.013 16.089 1.00 91.31 92 ASP A N 1
ATOM 693 C CA . ASP A 1 92 ? -4.650 8.064 15.067 1.00 91.31 92 ASP A CA 1
ATOM 694 C C . ASP A 1 92 ? -4.550 6.614 15.564 1.00 91.31 92 ASP A C 1
ATOM 696 O O . ASP A 1 92 ? -3.990 6.307 16.622 1.00 91.31 92 ASP A O 1
ATOM 700 N N . ILE A 1 93 ? -5.167 5.720 14.797 1.00 93.00 93 ILE A N 1
ATOM 701 C CA . ILE A 1 93 ? -5.223 4.283 15.036 1.00 93.00 93 ILE A CA 1
ATOM 702 C C . ILE A 1 93 ? -4.309 3.596 14.025 1.00 93.00 93 ILE A C 1
ATOM 704 O O . ILE A 1 93 ? -4.651 3.484 12.852 1.00 93.00 93 ILE A O 1
ATOM 708 N N . ASP A 1 94 ? -3.173 3.071 14.467 1.00 92.44 94 ASP A N 1
ATOM 709 C CA . ASP A 1 94 ? -2.354 2.199 13.629 1.00 92.44 94 ASP A CA 1
ATOM 710 C C . ASP A 1 94 ? -2.573 0.741 14.027 1.00 92.44 94 ASP A C 1
ATOM 712 O O . ASP A 1 94 ? -2.319 0.353 15.167 1.00 92.44 94 ASP A O 1
ATOM 716 N N . ILE A 1 95 ? -2.996 -0.088 13.078 1.00 91.19 95 ILE A N 1
ATOM 717 C CA . ILE A 1 95 ? -3.162 -1.531 13.249 1.00 91.19 95 ILE A CA 1
ATOM 718 C C . ILE A 1 95 ? -2.183 -2.254 12.336 1.00 91.19 95 ILE A C 1
ATOM 720 O O . ILE A 1 95 ? -1.954 -1.870 11.186 1.00 91.19 95 ILE A O 1
ATOM 724 N N . VAL A 1 96 ? -1.607 -3.332 12.852 1.00 89.31 96 VAL A N 1
ATOM 725 C CA . VAL A 1 96 ? -0.822 -4.280 12.072 1.00 89.31 96 VAL A CA 1
ATOM 726 C C . VAL A 1 96 ? -1.475 -5.652 12.144 1.00 89.31 96 VAL A C 1
ATOM 728 O O . VAL A 1 96 ? -1.916 -6.087 13.205 1.00 89.31 96 VAL A O 1
ATOM 731 N N . VAL A 1 97 ? -1.534 -6.319 10.998 1.00 88.62 97 VAL A N 1
ATOM 732 C CA . VAL A 1 97 ? -2.070 -7.666 10.849 1.00 88.62 97 VAL A CA 1
ATOM 733 C C . VAL A 1 97 ? -1.012 -8.522 10.177 1.00 88.62 97 VAL A C 1
ATOM 735 O O . VAL A 1 97 ? -0.524 -8.179 9.103 1.00 88.62 97 VAL A O 1
ATOM 738 N N . TYR A 1 98 ? -0.667 -9.632 10.808 1.00 84.75 98 TYR A N 1
ATOM 739 C CA . TYR A 1 98 ? 0.286 -10.620 10.329 1.00 84.75 98 TYR A CA 1
ATOM 740 C C . TYR A 1 98 ? -0.444 -11.907 9.932 1.00 84.75 98 TYR A C 1
ATOM 742 O O . TYR A 1 98 ? -1.518 -12.220 10.447 1.00 84.75 98 TYR A O 1
ATOM 750 N N . GLY A 1 99 ? 0.159 -12.690 9.040 1.00 82.12 99 GLY A N 1
ATOM 751 C CA . GLY A 1 99 ? -0.306 -14.042 8.723 1.00 82.12 99 GLY A CA 1
ATOM 752 C C . GLY A 1 99 ? -0.649 -14.275 7.258 1.00 82.12 99 GLY A C 1
ATOM 753 O O . GLY A 1 99 ? -0.268 -13.509 6.378 1.00 82.12 99 GLY A O 1
ATOM 754 N N . SER A 1 100 ? -1.326 -15.395 7.000 1.00 81.06 100 SER A N 1
ATOM 755 C CA . SER A 1 100 ? -1.655 -15.881 5.653 1.00 81.06 100 SER A CA 1
ATOM 756 C C . SER A 1 100 ? -3.091 -15.576 5.214 1.00 81.06 100 SER A C 1
ATOM 758 O O . SER A 1 100 ? -3.368 -15.591 4.021 1.00 81.06 100 SER A O 1
ATOM 760 N N . ARG A 1 101 ? -4.003 -15.259 6.144 1.00 88.00 101 ARG A N 1
ATOM 761 C CA . ARG A 1 101 ? -5.424 -14.955 5.866 1.00 88.00 101 ARG A CA 1
ATOM 762 C C . ARG A 1 101 ? -5.674 -13.472 5.551 1.00 88.00 101 ARG A C 1
ATOM 764 O O . ARG A 1 101 ? -6.737 -12.934 5.843 1.00 88.00 101 ARG A O 1
ATOM 771 N N . LEU A 1 102 ? -4.687 -12.781 4.978 1.00 91.25 102 LEU A N 1
ATOM 772 C CA . LEU A 1 102 ? -4.757 -11.329 4.756 1.00 91.25 102 LEU A CA 1
ATOM 773 C C . LEU A 1 102 ? -5.823 -10.930 3.737 1.00 91.25 102 LEU A C 1
ATOM 775 O O . LEU A 1 102 ? -6.394 -9.852 3.857 1.00 91.25 102 LEU A O 1
ATOM 779 N N . ASP A 1 103 ? -6.129 -11.798 2.776 1.00 95.06 103 ASP A N 1
ATOM 780 C CA . ASP A 1 103 ? -7.185 -11.564 1.788 1.00 95.06 103 ASP A CA 1
ATOM 781 C C . ASP A 1 103 ? -8.564 -11.491 2.445 1.00 95.06 103 ASP A C 1
ATOM 783 O O . ASP A 1 103 ? -9.402 -10.678 2.065 1.00 95.06 103 ASP A O 1
ATOM 787 N N . GLU A 1 104 ? -8.802 -12.336 3.447 1.00 96.19 104 GLU A N 1
ATOM 788 C CA . GLU A 1 104 ? -10.049 -12.346 4.208 1.00 96.19 104 GLU A CA 1
ATOM 789 C C . GLU A 1 104 ? -10.162 -11.088 5.073 1.00 96.19 104 GLU A C 1
ATOM 791 O O . GLU A 1 104 ? -11.220 -10.467 5.119 1.00 96.19 104 GLU A O 1
ATOM 796 N N . VAL A 1 105 ? -9.051 -10.655 5.679 1.00 96.38 105 VAL A N 1
ATOM 797 C CA . VAL A 1 105 ? -8.989 -9.389 6.423 1.00 96.38 105 VAL A CA 1
ATOM 798 C C . VAL A 1 105 ? -9.221 -8.198 5.493 1.00 96.38 105 VAL A C 1
ATOM 800 O O . VAL A 1 105 ? -9.962 -7.283 5.838 1.00 96.38 105 VAL A O 1
ATOM 803 N N . TYR A 1 106 ? -8.632 -8.202 4.296 1.00 97.94 106 TYR A N 1
ATOM 804 C CA . TYR A 1 106 ? -8.856 -7.145 3.314 1.00 97.94 106 TYR A CA 1
ATOM 805 C C . TYR A 1 106 ? -10.327 -7.081 2.883 1.00 97.94 106 TYR A C 1
ATOM 807 O O . TYR A 1 106 ? -10.897 -5.993 2.856 1.00 97.94 106 TYR A O 1
ATOM 815 N N . ARG A 1 107 ? -10.967 -8.230 2.616 1.00 97.94 107 ARG A N 1
ATOM 816 C CA . ARG A 1 107 ? -12.408 -8.299 2.305 1.00 97.94 107 ARG A CA 1
ATOM 817 C C . ARG A 1 107 ? -13.265 -7.765 3.447 1.00 97.94 107 ARG A C 1
ATOM 819 O O . ARG A 1 107 ? -14.117 -6.928 3.189 1.00 97.94 107 ARG A O 1
ATOM 826 N N . LEU A 1 108 ? -12.969 -8.137 4.693 1.00 97.62 108 LEU A N 1
ATOM 827 C CA . LEU A 1 108 ? -13.648 -7.574 5.862 1.00 97.62 108 LEU A CA 1
ATOM 828 C C . LEU A 1 108 ? -13.564 -6.039 5.882 1.00 97.62 108 LEU A C 1
ATOM 830 O O . LEU A 1 108 ? -14.565 -5.369 6.106 1.00 97.62 108 LEU A O 1
ATOM 834 N N . LEU A 1 109 ? -12.390 -5.454 5.621 1.00 98.12 109 LEU A N 1
ATOM 835 C CA . LEU A 1 109 ? -12.240 -3.992 5.574 1.00 98.12 109 LEU A CA 1
ATOM 836 C C . LEU A 1 109 ? -13.040 -3.353 4.427 1.00 98.12 109 LEU A C 1
ATOM 838 O O . LEU A 1 109 ? -13.535 -2.233 4.578 1.00 98.12 109 LEU A O 1
ATOM 842 N N . VAL A 1 110 ? -13.178 -4.051 3.295 1.00 98.12 110 VAL A N 1
ATOM 843 C CA . VAL A 1 110 ? -14.060 -3.643 2.193 1.00 98.12 110 VAL A CA 1
ATOM 844 C C . VAL A 1 110 ? -15.522 -3.664 2.632 1.00 98.12 110 VAL A C 1
ATOM 846 O O . VAL A 1 110 ? -16.210 -2.665 2.425 1.00 98.12 110 VAL A O 1
ATOM 849 N N . ASP A 1 111 ? -15.971 -4.729 3.290 1.00 98.06 111 ASP A N 1
ATOM 850 C CA . ASP A 1 111 ? -17.346 -4.861 3.781 1.00 98.06 111 ASP A CA 1
ATOM 851 C C . ASP A 1 111 ? -17.661 -3.756 4.806 1.00 98.06 111 ASP A C 1
ATOM 853 O O . ASP A 1 111 ? -18.626 -3.010 4.649 1.00 98.06 111 ASP A O 1
ATOM 857 N N . LEU A 1 112 ? -16.757 -3.506 5.764 1.00 97.25 112 LEU A N 1
ATOM 858 C CA . LEU A 1 112 ? -16.886 -2.405 6.729 1.00 97.25 112 LEU A CA 1
ATOM 859 C C . LEU A 1 112 ? -16.956 -1.020 6.062 1.00 97.25 112 LEU A C 1
ATOM 861 O O . LEU A 1 112 ? -17.576 -0.099 6.601 1.00 97.25 112 LEU A O 1
ATOM 865 N N . ARG A 1 113 ? -16.294 -0.827 4.913 1.00 97.25 113 ARG A N 1
ATOM 866 C CA . ARG A 1 113 ? -16.411 0.412 4.130 1.00 97.25 113 ARG A CA 1
ATOM 867 C C . ARG A 1 113 ? -17.766 0.506 3.429 1.00 97.25 113 ARG A C 1
ATOM 869 O O . ARG A 1 113 ? -18.338 1.592 3.394 1.00 97.25 113 ARG A O 1
ATOM 876 N N . GLN A 1 114 ? -18.266 -0.593 2.871 1.00 97.25 114 GLN A N 1
ATOM 877 C CA . GLN A 1 114 ? -19.563 -0.637 2.188 1.00 97.25 114 GLN A CA 1
ATOM 878 C C . GLN A 1 114 ? -20.730 -0.422 3.160 1.00 97.25 114 GLN A C 1
ATOM 880 O O . GLN A 1 114 ? -21.665 0.307 2.833 1.00 97.25 114 GLN A O 1
ATOM 885 N N . ASP A 1 115 ? -20.614 -0.949 4.377 1.00 97.00 115 ASP A N 1
ATOM 886 C CA . ASP A 1 115 ? -21.604 -0.803 5.449 1.00 97.00 115 ASP A CA 1
ATOM 887 C C . ASP A 1 115 ? -21.559 0.574 6.141 1.00 97.00 115 ASP A C 1
ATOM 889 O O . ASP A 1 115 ? -22.373 0.874 7.016 1.00 97.00 115 ASP A O 1
ATOM 893 N N . GLY A 1 116 ? -20.602 1.435 5.775 1.00 96.00 116 GLY A N 1
ATOM 894 C CA . GLY A 1 116 ? -20.446 2.776 6.343 1.00 96.00 116 GLY A CA 1
ATOM 895 C C . GLY A 1 116 ? -19.839 2.809 7.750 1.00 96.00 116 GLY A C 1
ATOM 896 O O . GLY A 1 116 ? -19.836 3.865 8.387 1.00 96.00 116 GLY A O 1
ATOM 897 N N . VAL A 1 117 ? -19.294 1.688 8.237 1.00 96.12 117 VAL A N 1
ATOM 898 C CA . VAL A 1 117 ? -18.569 1.616 9.519 1.00 96.12 117 VAL A CA 1
ATOM 899 C C . VAL A 1 117 ? -17.268 2.416 9.444 1.00 96.12 117 VAL A C 1
ATOM 901 O O . VAL A 1 117 ? -16.909 3.134 10.382 1.00 96.12 117 VAL A O 1
ATOM 904 N N . THR A 1 118 ? -16.577 2.328 8.305 1.00 96.94 118 THR A N 1
ATOM 905 C CA . THR A 1 118 ? -15.422 3.175 7.990 1.00 96.94 118 THR A CA 1
ATOM 906 C C . THR A 1 118 ? -15.746 4.141 6.859 1.00 96.94 118 THR A C 1
ATOM 908 O O . THR A 1 118 ? -16.594 3.872 6.012 1.00 96.94 118 THR A O 1
ATOM 911 N N . THR A 1 119 ? -15.040 5.270 6.807 1.00 97.00 119 THR A N 1
ATOM 912 C CA . THR A 1 119 ? -15.179 6.258 5.728 1.00 97.00 119 THR A CA 1
ATOM 913 C C . THR A 1 119 ? -13.824 6.619 5.115 1.00 97.00 119 THR A C 1
ATOM 915 O O . THR A 1 119 ? -12.795 6.454 5.778 1.00 97.00 119 THR A O 1
ATOM 918 N N . PRO A 1 120 ? -13.789 7.079 3.849 1.00 96.56 120 PRO A N 1
ATOM 919 C CA . PRO A 1 120 ? -12.545 7.429 3.172 1.00 96.56 120 PRO A CA 1
ATOM 920 C C . PRO A 1 120 ? -11.725 8.485 3.900 1.00 96.56 120 PRO A C 1
ATOM 922 O O . PRO A 1 120 ? -12.264 9.404 4.519 1.00 96.56 120 PRO A O 1
ATOM 925 N N . TYR A 1 121 ? -10.403 8.385 3.769 1.00 94.00 121 TYR A N 1
ATOM 926 C CA . TYR A 1 121 ? -9.506 9.434 4.232 1.00 94.00 121 TYR A CA 1
ATOM 927 C C . TYR A 1 121 ? -9.724 10.707 3.408 1.00 94.00 121 TYR A C 1
ATOM 929 O O . TYR A 1 121 ? -9.751 10.658 2.182 1.00 94.00 121 TYR A O 1
ATOM 937 N N . ARG A 1 122 ? -9.849 11.845 4.090 1.00 87.31 122 ARG A N 1
ATOM 938 C CA . ARG A 1 122 ? -10.060 13.180 3.502 1.00 87.31 122 ARG A CA 1
ATOM 939 C C . ARG A 1 122 ? -9.053 14.209 4.019 1.00 87.31 122 ARG A C 1
ATOM 941 O O . ARG A 1 122 ? -9.196 15.402 3.758 1.00 87.31 122 ARG A O 1
ATOM 948 N N . GLY A 1 123 ? -8.060 13.763 4.787 1.00 82.31 123 GLY A N 1
ATOM 949 C CA . GLY A 1 123 ? -7.005 14.626 5.296 1.00 82.31 123 GLY A CA 1
ATOM 950 C C . GLY A 1 123 ? -5.982 14.998 4.219 1.00 82.31 123 GLY A C 1
ATOM 951 O O . GLY A 1 123 ? -6.019 14.538 3.079 1.00 82.31 123 GLY A O 1
ATOM 952 N N . HIS A 1 124 ? -5.032 15.852 4.595 1.00 75.06 124 HIS A N 1
ATOM 953 C CA . HIS A 1 124 ? -4.002 16.355 3.678 1.00 75.06 124 HIS A CA 1
ATOM 954 C C . HIS A 1 124 ? -2.745 15.474 3.629 1.00 75.06 124 HIS A C 1
ATOM 956 O O . HIS A 1 124 ? -1.875 15.712 2.793 1.00 75.06 124 HIS A O 1
ATOM 962 N N . GLY A 1 125 ? -2.665 14.466 4.505 1.00 77.88 125 GLY A N 1
ATOM 963 C CA . GLY A 1 125 ? -1.552 13.536 4.608 1.00 77.88 125 GLY A CA 1
ATOM 964 C C . GLY A 1 125 ? -0.256 14.164 5.127 1.00 77.88 125 GLY A C 1
ATOM 965 O O . GLY A 1 125 ? 0.273 15.138 4.590 1.00 77.88 125 GLY A O 1
ATOM 966 N N . HIS A 1 126 ? 0.327 13.575 6.169 1.00 75.19 126 HIS A N 1
ATOM 967 C CA . HIS A 1 126 ? 1.596 14.061 6.707 1.00 75.19 126 HIS A CA 1
ATOM 968 C C . HIS A 1 126 ? 2.774 13.690 5.785 1.00 75.19 126 HIS A C 1
ATOM 970 O O . HIS A 1 126 ? 3.005 12.522 5.449 1.00 75.19 126 HIS A O 1
ATOM 976 N N . GLY A 1 127 ? 3.532 14.703 5.347 1.00 79.12 127 GLY A N 1
ATOM 977 C CA . GLY A 1 127 ? 4.709 14.522 4.488 1.00 79.12 127 GLY A CA 1
ATOM 978 C C . GLY A 1 127 ? 4.379 14.027 3.076 1.00 79.12 127 GLY A C 1
ATOM 979 O O . GLY A 1 127 ? 5.137 13.243 2.500 1.00 79.12 127 GLY A O 1
ATOM 980 N N . TRP A 1 128 ? 3.216 14.398 2.540 1.00 88.12 128 TRP A N 1
ATOM 981 C CA . TRP A 1 128 ? 2.825 14.089 1.164 1.00 88.12 128 TRP A CA 1
ATOM 982 C C . TRP A 1 128 ? 3.416 15.111 0.194 1.00 88.12 128 TRP A C 1
ATOM 984 O O . TRP A 1 128 ? 3.349 16.319 0.417 1.00 88.12 128 TRP A O 1
ATOM 994 N N . ASN A 1 129 ? 4.012 14.624 -0.893 1.00 88.50 129 ASN A N 1
ATOM 995 C CA . ASN 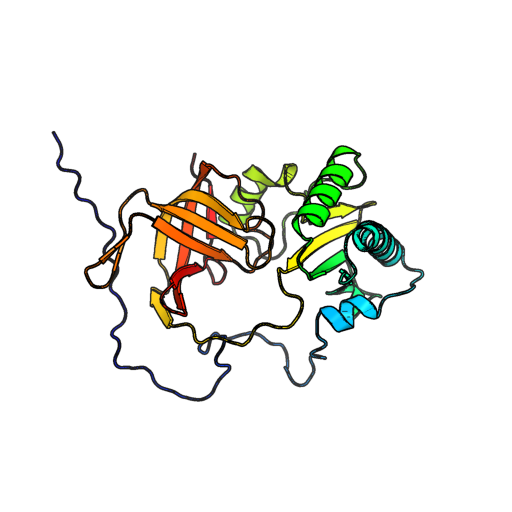A 1 129 ? 4.445 15.473 -1.998 1.00 88.50 129 ASN A CA 1
ATOM 996 C C . ASN A 1 129 ? 3.281 15.720 -2.987 1.00 88.50 129 ASN A C 1
ATOM 998 O O . ASN A 1 129 ? 2.180 15.191 -2.840 1.00 88.50 129 ASN A O 1
ATOM 1002 N N . ARG A 1 130 ? 3.506 16.528 -4.033 1.00 90.94 130 ARG A N 1
ATOM 1003 C CA . ARG A 1 130 ? 2.459 16.828 -5.033 1.00 90.94 130 ARG A CA 1
ATOM 1004 C C . ARG A 1 130 ? 1.935 15.584 -5.762 1.00 90.94 130 ARG A C 1
ATOM 1006 O O . ARG A 1 130 ? 0.752 15.544 -6.089 1.00 90.94 130 ARG A O 1
ATOM 1013 N N . ALA A 1 131 ? 2.793 14.600 -6.031 1.00 92.62 131 ALA A N 1
ATOM 1014 C CA . ALA A 1 131 ? 2.394 13.351 -6.674 1.00 92.62 131 ALA A CA 1
ATOM 1015 C C . ALA A 1 131 ? 1.561 12.476 -5.726 1.00 92.62 131 ALA A C 1
ATOM 1017 O O . ALA A 1 131 ? 0.547 11.943 -6.159 1.00 92.62 131 ALA A O 1
ATOM 1018 N N . ASP A 1 132 ? 1.910 12.425 -4.436 1.00 92.12 132 ASP A N 1
ATOM 1019 C CA . ASP A 1 132 ? 1.118 11.738 -3.406 1.00 92.12 132 ASP A CA 1
ATOM 1020 C C . ASP A 1 132 ? -0.297 12.318 -3.312 1.00 92.12 132 ASP A C 1
ATOM 1022 O O . ASP A 1 132 ? -1.277 11.579 -3.280 1.00 92.12 132 ASP A O 1
ATOM 1026 N N . ILE A 1 133 ? -0.417 13.649 -3.325 1.00 92.00 133 ILE A N 1
ATOM 1027 C CA . ILE A 1 133 ? -1.718 14.331 -3.302 1.00 92.00 133 ILE A CA 1
ATOM 1028 C C . ILE A 1 133 ? -2.520 14.004 -4.566 1.00 92.00 133 ILE A C 1
ATOM 1030 O O . ILE A 1 133 ? -3.715 13.730 -4.484 1.00 92.00 133 ILE A O 1
ATOM 1034 N N . ALA A 1 134 ? -1.884 14.033 -5.742 1.00 92.19 134 ALA A N 1
ATOM 1035 C CA . ALA A 1 134 ? -2.544 13.687 -7.000 1.00 92.19 134 ALA A CA 1
ATOM 1036 C C . ALA A 1 134 ? -3.022 12.228 -7.003 1.00 92.19 134 ALA A C 1
ATOM 1038 O O . ALA A 1 134 ? -4.150 11.948 -7.409 1.00 92.19 134 ALA A O 1
ATOM 1039 N N . LEU A 1 135 ? -2.193 11.315 -6.498 1.00 93.69 135 LEU A N 1
ATOM 1040 C CA . LEU A 1 135 ? -2.547 9.916 -6.329 1.00 93.69 135 LEU A CA 1
ATOM 1041 C C . LEU A 1 135 ? -3.740 9.768 -5.381 1.00 93.69 135 LEU A C 1
ATOM 1043 O O . LEU A 1 135 ? -4.734 9.152 -5.752 1.00 93.69 135 LEU A O 1
ATOM 1047 N N . HIS A 1 136 ? -3.694 10.393 -4.204 1.00 93.44 136 HIS A N 1
ATOM 1048 C CA . HIS A 1 136 ? -4.791 10.329 -3.244 1.00 93.44 136 HIS A CA 1
ATOM 1049 C C . HIS A 1 136 ? -6.104 10.873 -3.813 1.00 93.44 136 HIS A C 1
ATOM 1051 O O . HIS A 1 136 ? -7.137 10.238 -3.648 1.00 93.44 136 HIS A O 1
ATOM 1057 N N . LYS A 1 137 ? -6.076 11.977 -4.565 1.00 92.00 137 LYS A N 1
ATOM 1058 C CA . LYS A 1 137 ? -7.272 12.481 -5.264 1.00 92.00 137 LYS A CA 1
ATOM 1059 C C . LYS A 1 137 ? -7.846 11.487 -6.275 1.00 92.00 137 LYS A C 1
ATOM 1061 O O . LYS A 1 137 ? -9.035 11.536 -6.556 1.00 92.00 137 LYS A O 1
ATOM 1066 N N . THR A 1 138 ? -7.002 10.623 -6.834 1.00 92.50 138 THR A N 1
ATOM 1067 C CA . THR A 1 138 ? -7.400 9.649 -7.858 1.00 92.50 138 THR A CA 1
ATOM 1068 C C . THR A 1 138 ? -8.042 8.411 -7.237 1.00 92.50 138 THR A C 1
ATOM 1070 O O . THR A 1 138 ? -9.028 7.912 -7.767 1.00 92.50 138 THR A O 1
ATOM 1073 N N . ILE A 1 139 ? -7.490 7.906 -6.127 1.00 93.75 139 ILE A N 1
ATOM 1074 C CA . ILE A 1 139 ? -7.870 6.587 -5.583 1.00 93.75 139 ILE A CA 1
ATOM 1075 C C . ILE A 1 139 ? -8.385 6.622 -4.140 1.00 93.75 139 ILE A C 1
ATOM 1077 O O . ILE A 1 139 ? -8.869 5.613 -3.648 1.00 93.75 139 ILE A O 1
ATOM 1081 N N . GLY A 1 140 ? -8.292 7.756 -3.444 1.00 91.81 140 GLY A N 1
ATOM 1082 C CA . GLY A 1 140 ? -8.520 7.871 -1.999 1.00 91.81 140 GLY A CA 1
ATOM 1083 C C . GLY A 1 140 ? -9.889 7.388 -1.529 1.00 91.81 140 GLY A C 1
ATOM 1084 O O . GLY A 1 140 ? -9.971 6.734 -0.494 1.00 91.81 140 GLY A O 1
ATOM 1085 N N . GLU A 1 141 ? -10.935 7.624 -2.321 1.00 93.00 141 GLU A N 1
ATOM 1086 C CA . GLU A 1 141 ? -12.304 7.195 -2.005 1.00 93.00 141 GLU A CA 1
ATOM 1087 C C . GLU A 1 141 ? -12.462 5.664 -1.972 1.00 93.00 141 GLU A C 1
ATOM 1089 O O . GLU A 1 141 ? -13.281 5.140 -1.221 1.00 93.00 141 GLU A O 1
ATOM 1094 N N . GLN A 1 142 ? -11.653 4.936 -2.748 1.00 92.50 142 GLN A N 1
ATOM 1095 C CA . GLN A 1 142 ? -11.739 3.476 -2.884 1.00 92.50 142 GLN A CA 1
ATOM 1096 C C . GLN A 1 142 ? -10.906 2.728 -1.839 1.00 92.50 142 GLN A C 1
ATOM 1098 O O . GLN A 1 142 ? -11.034 1.515 -1.700 1.00 92.50 142 GLN A O 1
ATOM 1103 N N . ARG A 1 143 ? -10.028 3.431 -1.120 1.00 95.56 143 ARG A N 1
ATOM 1104 C CA . ARG A 1 143 ? -9.062 2.804 -0.219 1.00 95.56 143 ARG A CA 1
ATOM 1105 C C . ARG A 1 143 ? -9.680 2.478 1.131 1.00 95.56 143 ARG A C 1
ATOM 1107 O O . ARG A 1 143 ? -10.397 3.298 1.710 1.00 95.56 143 ARG A O 1
ATOM 1114 N N . VAL A 1 144 ? -9.359 1.292 1.634 1.00 97.50 144 VAL A N 1
ATOM 1115 C CA . VAL A 1 144 ? -9.913 0.714 2.867 1.00 97.50 144 VAL A CA 1
ATOM 1116 C C . VAL A 1 144 ? -8.848 0.467 3.927 1.00 97.50 144 VAL A C 1
ATOM 1118 O O . VAL A 1 144 ? -9.177 0.384 5.108 1.00 97.50 144 VAL A O 1
ATOM 1121 N N . LEU A 1 145 ? -7.569 0.425 3.544 1.00 97.25 145 LEU A N 1
ATOM 1122 C CA . LEU A 1 145 ? -6.467 0.274 4.499 1.00 97.25 145 LEU A CA 1
ATOM 1123 C C . LEU A 1 145 ? -6.174 1.542 5.302 1.00 97.25 145 LEU A C 1
ATOM 1125 O O . LEU A 1 145 ? -5.378 1.498 6.230 1.00 97.25 145 LEU A O 1
ATOM 1129 N N . PHE A 1 146 ? -6.776 2.674 4.956 1.00 95.06 146 PHE A N 1
ATOM 1130 C CA . PHE A 1 146 ? -6.721 3.883 5.767 1.00 95.06 146 PHE A CA 1
ATOM 1131 C C . PHE A 1 146 ? -7.957 4.750 5.530 1.00 95.06 146 PHE A C 1
ATOM 1133 O O . PHE A 1 146 ? -8.570 4.711 4.457 1.00 95.06 146 PHE A O 1
ATOM 1140 N N . GLY A 1 147 ? -8.347 5.516 6.541 1.00 95.56 147 GLY A N 1
ATOM 1141 C CA . GLY A 1 147 ? -9.602 6.259 6.532 1.00 95.56 147 GLY A CA 1
ATOM 1142 C C . GLY A 1 147 ? -9.973 6.773 7.911 1.00 95.56 147 GLY A C 1
ATOM 1143 O O . GLY A 1 147 ? -9.095 7.030 8.730 1.00 95.56 147 GLY A O 1
ATOM 1144 N N . TYR A 1 148 ? -11.274 6.892 8.167 1.00 95.62 148 TYR A N 1
ATOM 1145 C CA . TYR A 1 148 ? -11.813 7.191 9.490 1.00 95.62 148 TYR A CA 1
ATOM 1146 C C . TYR A 1 148 ? -12.732 6.078 9.992 1.00 95.62 148 TYR A C 1
ATOM 1148 O O . TYR A 1 148 ? -13.538 5.547 9.228 1.00 95.62 148 TYR A O 1
ATOM 1156 N N . ILE A 1 149 ? -12.667 5.791 11.291 1.00 94.62 149 ILE A N 1
ATOM 1157 C CA . ILE A 1 149 ? -13.612 4.942 12.024 1.00 94.62 149 ILE A CA 1
ATOM 1158 C C . ILE A 1 149 ? -14.101 5.714 13.250 1.00 94.62 149 ILE A C 1
ATOM 1160 O O . ILE A 1 149 ? -13.306 6.195 14.056 1.00 94.62 149 ILE A O 1
ATOM 1164 N N . GLY A 1 150 ? -15.415 5.929 13.359 1.00 90.44 150 GLY A N 1
ATOM 1165 C CA . GLY A 1 150 ? -15.986 6.727 14.452 1.00 90.44 150 GLY A CA 1
ATOM 1166 C C . GLY A 1 150 ? -15.397 8.143 14.584 1.00 90.44 150 GLY A C 1
ATOM 1167 O O . GLY A 1 150 ? -15.324 8.664 15.694 1.00 90.44 150 GLY A O 1
ATOM 1168 N N . GLY A 1 151 ? -14.944 8.743 13.474 1.00 91.88 151 GLY A N 1
ATOM 1169 C CA . GLY A 1 151 ? -14.304 10.066 13.433 1.00 91.88 151 GLY A CA 1
ATOM 1170 C C . GLY A 1 151 ? -12.794 10.083 13.704 1.00 91.88 151 GLY A C 1
ATOM 1171 O O . GLY A 1 151 ? -12.183 11.143 13.608 1.00 91.88 151 GLY A O 1
ATOM 1172 N N . SER A 1 152 ? -12.175 8.941 14.009 1.00 92.94 152 SER A N 1
ATOM 1173 C CA . SER A 1 152 ? -10.730 8.823 14.242 1.00 92.94 152 SER A CA 1
ATOM 1174 C C . SER A 1 152 ? -10.004 8.283 13.016 1.00 92.94 152 SER A C 1
ATOM 1176 O O . SER A 1 152 ? -10.479 7.326 12.407 1.00 92.94 152 SER A O 1
ATOM 1178 N N . GLU A 1 153 ? -8.858 8.876 12.667 1.00 94.62 153 GLU A N 1
ATOM 1179 C CA . GLU A 1 153 ? -8.006 8.377 11.581 1.00 94.62 153 GLU A CA 1
ATOM 1180 C C . GLU A 1 153 ? -7.500 6.976 11.908 1.00 94.62 153 GLU A C 1
ATOM 1182 O O . GLU A 1 153 ? -7.106 6.711 13.045 1.00 94.62 153 GLU A O 1
ATOM 1187 N N . TYR A 1 154 ? -7.505 6.088 10.918 1.00 95.31 154 TYR A N 1
ATOM 1188 C CA . TYR A 1 154 ? -6.934 4.757 11.052 1.00 95.31 154 TYR A CA 1
ATOM 1189 C C . TYR A 1 154 ? -6.082 4.373 9.846 1.00 95.31 154 TYR A C 1
ATOM 1191 O O . TYR A 1 154 ? -6.340 4.815 8.726 1.00 95.31 154 TYR A O 1
ATOM 1199 N N . ASN A 1 155 ? -5.120 3.487 10.092 1.00 95.12 155 ASN A N 1
ATOM 1200 C CA . ASN A 1 155 ? -4.276 2.816 9.116 1.00 95.12 155 ASN A CA 1
ATOM 1201 C C . ASN A 1 155 ? -4.164 1.329 9.489 1.00 95.12 155 ASN A C 1
ATOM 1203 O O . ASN A 1 155 ? -3.822 1.002 10.622 1.00 95.12 155 ASN A O 1
ATOM 1207 N N . VAL A 1 156 ? -4.374 0.422 8.538 1.00 95.94 156 VAL A N 1
ATOM 1208 C CA . VAL A 1 156 ? -4.180 -1.024 8.696 1.00 95.94 156 VAL A CA 1
ATOM 1209 C C . VAL A 1 156 ? -3.054 -1.483 7.774 1.00 95.94 156 VAL A C 1
ATOM 1211 O O . VAL A 1 156 ? -3.120 -1.323 6.557 1.00 95.94 156 VAL A O 1
ATOM 1214 N N . LYS A 1 157 ? -2.008 -2.080 8.347 1.00 94.12 157 LYS A N 1
ATOM 1215 C CA . LYS A 1 157 ? -0.898 -2.692 7.606 1.00 94.12 157 LYS A CA 1
ATOM 1216 C C . LYS A 1 157 ? -1.079 -4.204 7.583 1.00 94.12 157 LYS A C 1
ATOM 1218 O O . LYS A 1 157 ? -1.008 -4.838 8.631 1.00 94.12 157 LYS A O 1
ATOM 1223 N N . LEU A 1 158 ? -1.262 -4.773 6.396 1.00 93.62 158 LEU A N 1
ATOM 1224 C CA . LEU A 1 158 ? -1.344 -6.221 6.193 1.00 93.62 158 LEU A CA 1
ATOM 1225 C C . LEU A 1 158 ? 0.043 -6.756 5.820 1.00 93.62 158 LEU A C 1
ATOM 1227 O O . LEU A 1 158 ? 0.568 -6.408 4.768 1.00 93.62 158 LEU A O 1
ATOM 1231 N N . VAL A 1 159 ? 0.664 -7.567 6.670 1.00 89.88 159 VAL A N 1
ATOM 1232 C CA . VAL A 1 159 ? 2.049 -8.025 6.503 1.00 89.88 159 VAL A CA 1
ATOM 1233 C C . VAL A 1 159 ? 2.068 -9.546 6.296 1.00 89.88 159 VAL A C 1
ATOM 1235 O O . VAL A 1 159 ? 1.695 -10.281 7.212 1.00 89.88 159 VAL A O 1
ATOM 1238 N N . PRO A 1 160 ? 2.505 -10.051 5.125 1.00 86.44 160 PRO A N 1
ATOM 1239 C CA . PRO A 1 160 ? 2.386 -11.460 4.735 1.00 86.44 160 PRO A CA 1
ATOM 1240 C C . PRO A 1 160 ? 3.468 -12.343 5.369 1.00 86.44 160 PRO A C 1
ATOM 1242 O O . PRO A 1 160 ? 4.080 -13.181 4.714 1.00 86.44 160 PRO A O 1
ATOM 1245 N N . CYS A 1 161 ? 3.730 -12.160 6.661 1.00 76.94 161 CYS A N 1
ATOM 1246 C CA . CYS A 1 161 ? 4.659 -12.983 7.419 1.00 76.94 161 CYS A CA 1
ATOM 1247 C C . CYS A 1 161 ? 4.100 -13.271 8.814 1.00 76.94 161 CYS A C 1
ATOM 1249 O O . CYS A 1 161 ? 3.328 -12.497 9.366 1.00 76.94 161 CYS A O 1
ATOM 1251 N N . THR A 1 162 ? 4.472 -14.408 9.396 1.00 66.88 162 THR A N 1
ATOM 1252 C CA . THR A 1 162 ? 4.165 -14.749 10.801 1.00 66.88 162 THR A CA 1
ATOM 1253 C C . THR A 1 162 ? 5.379 -14.567 11.708 1.00 66.88 162 THR A C 1
ATOM 1255 O O . THR A 1 162 ? 5.286 -14.687 12.928 1.00 66.88 162 THR A O 1
ATOM 1258 N N . ARG A 1 163 ? 6.544 -14.299 11.112 1.00 60.56 163 ARG A N 1
ATOM 1259 C CA . ARG A 1 163 ? 7.824 -14.069 11.780 1.00 60.56 163 ARG A CA 1
ATOM 1260 C C . ARG A 1 163 ? 8.580 -12.975 11.027 1.00 60.56 163 ARG A C 1
ATOM 1262 O O . ARG A 1 163 ? 8.414 -12.888 9.811 1.00 60.56 163 ARG A O 1
ATOM 1269 N N . PRO A 1 164 ? 9.417 -12.175 11.711 1.00 61.78 164 PRO A N 1
ATOM 1270 C CA . PRO A 1 164 ? 10.284 -11.216 11.041 1.00 61.78 164 PRO A CA 1
ATOM 1271 C C . PRO A 1 164 ? 11.099 -11.901 9.940 1.00 61.78 164 PRO A C 1
ATOM 1273 O O . PRO A 1 164 ? 11.742 -12.926 10.189 1.00 61.78 164 PRO A O 1
ATOM 1276 N N . GLU A 1 165 ? 11.061 -11.349 8.730 1.00 59.88 165 GLU A N 1
ATOM 1277 C CA . GLU A 1 165 ? 11.916 -11.826 7.648 1.00 59.88 165 GLU A CA 1
ATOM 1278 C C . GLU A 1 165 ? 13.383 -11.522 7.952 1.00 59.88 165 GLU A C 1
ATOM 1280 O O . GLU A 1 165 ? 13.722 -10.573 8.667 1.00 59.88 165 GLU A O 1
ATOM 1285 N N . ARG A 1 166 ? 14.278 -12.352 7.408 1.00 61.94 166 ARG A N 1
ATOM 1286 C CA . ARG A 1 166 ? 15.712 -12.084 7.499 1.00 61.94 166 ARG A CA 1
ATOM 1287 C C . ARG A 1 166 ? 16.034 -10.827 6.701 1.00 61.94 166 ARG A C 1
ATOM 1289 O O . ARG A 1 166 ? 15.543 -10.640 5.595 1.00 61.94 166 ARG A O 1
ATOM 1296 N N . CYS A 1 167 ? 16.918 -10.000 7.244 1.00 64.88 167 CYS A N 1
ATOM 1297 C CA . CYS A 1 167 ? 17.491 -8.903 6.485 1.00 64.88 167 CYS A CA 1
ATOM 1298 C C . CYS A 1 167 ? 18.305 -9.432 5.307 1.00 64.88 167 CYS A C 1
ATOM 1300 O O . CYS A 1 167 ? 19.303 -10.126 5.509 1.00 64.88 167 CYS A O 1
ATOM 1302 N N . MET A 1 168 ? 17.900 -9.051 4.099 1.00 67.19 168 MET A N 1
ATOM 1303 C CA . MET A 1 168 ? 18.591 -9.420 2.870 1.00 67.19 168 MET A CA 1
ATOM 1304 C C . MET A 1 168 ? 19.408 -8.240 2.339 1.00 67.19 168 MET A C 1
ATOM 1306 O O . MET A 1 168 ? 18.935 -7.100 2.395 1.00 67.19 168 MET A O 1
ATOM 1310 N N . PRO A 1 169 ? 20.626 -8.481 1.818 1.00 73.88 169 PRO A N 1
ATOM 1311 C CA . PRO A 1 169 ? 21.380 -7.453 1.120 1.00 73.88 169 PRO A CA 1
ATOM 1312 C C . PRO A 1 169 ? 20.599 -6.930 -0.088 1.00 73.88 169 PRO A C 1
ATOM 1314 O O . PRO A 1 169 ? 19.959 -7.688 -0.825 1.00 73.88 169 PRO A O 1
ATOM 1317 N N . VAL A 1 170 ? 20.693 -5.623 -0.306 1.00 79.06 170 VAL A N 1
ATOM 1318 C CA . VAL A 1 170 ? 20.111 -4.941 -1.461 1.00 79.06 170 VAL A CA 1
ATOM 1319 C C . VAL A 1 170 ? 21.228 -4.236 -2.216 1.00 79.06 170 VAL A C 1
ATOM 1321 O O . VAL A 1 170 ? 22.020 -3.506 -1.618 1.00 79.06 170 VAL A O 1
ATOM 1324 N N . ARG A 1 171 ? 21.291 -4.446 -3.531 1.00 82.69 171 ARG A N 1
ATOM 1325 C CA . ARG A 1 171 ? 22.208 -3.750 -4.434 1.00 82.69 171 ARG A CA 1
ATOM 1326 C C . ARG A 1 171 ? 21.489 -2.572 -5.080 1.00 82.69 171 ARG A C 1
ATOM 1328 O O . ARG A 1 171 ? 20.458 -2.750 -5.721 1.00 82.69 171 ARG A O 1
ATOM 1335 N N . LEU A 1 172 ? 22.041 -1.372 -4.929 1.00 84.88 172 LEU A N 1
ATOM 1336 C CA . LEU A 1 172 ? 21.550 -0.171 -5.607 1.00 84.88 172 LEU A CA 1
ATOM 1337 C C . LEU A 1 172 ? 22.102 -0.148 -7.034 1.00 84.88 172 LEU A C 1
ATOM 1339 O O . LEU A 1 172 ? 23.315 -0.168 -7.223 1.00 84.88 172 LEU A O 1
ATOM 1343 N N . LEU A 1 173 ? 21.218 -0.109 -8.029 1.00 87.56 173 LEU A N 1
ATOM 1344 C CA . LEU A 1 173 ? 21.600 -0.041 -9.441 1.00 87.56 173 LEU A CA 1
ATOM 1345 C C . LEU A 1 173 ? 21.533 1.398 -9.967 1.00 87.56 173 LEU A C 1
ATOM 1347 O O . LEU A 1 173 ? 22.439 1.840 -10.672 1.00 87.56 173 LEU A O 1
ATOM 1351 N N . ILE A 1 174 ? 20.455 2.120 -9.633 1.00 87.94 174 ILE A N 1
ATOM 1352 C CA . ILE A 1 174 ? 20.206 3.511 -10.044 1.00 87.94 174 ILE A CA 1
ATOM 1353 C C . ILE A 1 174 ? 19.472 4.233 -8.913 1.00 87.94 174 ILE A C 1
ATOM 1355 O O . ILE A 1 174 ? 18.422 3.781 -8.473 1.00 87.94 174 ILE A O 1
ATOM 1359 N N . GLU A 1 175 ? 19.966 5.383 -8.460 1.00 84.19 175 GLU A N 1
ATOM 1360 C CA . GLU A 1 175 ? 19.359 6.096 -7.323 1.00 84.19 175 GLU A CA 1
ATOM 1361 C C . GLU A 1 175 ? 18.072 6.854 -7.670 1.00 84.19 175 GLU A C 1
ATOM 1363 O O . GLU A 1 175 ? 17.221 7.071 -6.811 1.00 84.19 175 GLU A O 1
ATOM 1368 N N . ASN A 1 176 ? 17.928 7.295 -8.918 1.00 88.00 176 ASN A N 1
ATOM 1369 C CA . ASN A 1 176 ? 16.846 8.185 -9.316 1.00 88.00 176 ASN A CA 1
ATOM 1370 C C . ASN A 1 176 ? 16.379 7.879 -10.742 1.00 88.00 176 ASN A C 1
ATOM 1372 O O . ASN A 1 176 ? 16.669 8.612 -11.689 1.00 88.00 176 ASN A O 1
ATOM 1376 N N . LEU A 1 177 ? 15.676 6.760 -10.887 1.00 94.44 177 LEU A N 1
ATOM 1377 C CA . LEU A 1 177 ? 15.065 6.338 -12.138 1.00 94.44 177 LEU A CA 1
ATOM 1378 C C . LEU A 1 177 ? 13.616 6.829 -12.194 1.00 94.44 177 LEU A C 1
ATOM 1380 O O . LEU A 1 177 ? 12.882 6.703 -11.218 1.00 94.44 177 LEU A O 1
ATOM 1384 N N . THR A 1 178 ? 13.198 7.364 -13.342 1.00 96.94 178 THR A N 1
ATOM 1385 C CA . THR A 1 178 ? 11.786 7.639 -13.645 1.00 96.94 178 THR A CA 1
ATOM 1386 C C . THR A 1 178 ? 11.375 6.814 -14.855 1.00 96.94 178 THR A C 1
ATOM 1388 O O . THR A 1 178 ? 12.004 6.906 -15.906 1.00 96.94 178 THR A O 1
ATOM 1391 N N . I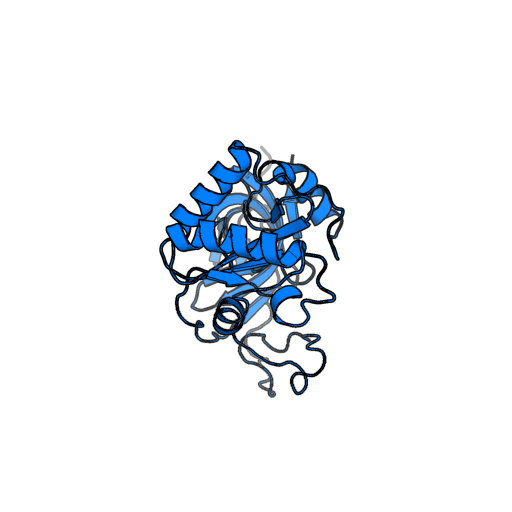LE A 1 179 ? 10.339 5.997 -14.699 1.00 97.38 179 ILE A N 1
ATOM 1392 C CA . ILE A 1 179 ? 9.798 5.111 -15.735 1.00 97.38 179 ILE A CA 1
ATOM 1393 C C . ILE A 1 179 ? 8.279 5.190 -15.732 1.00 97.38 179 ILE A C 1
ATOM 1395 O O . ILE A 1 179 ? 7.667 5.503 -14.714 1.00 97.38 179 ILE A O 1
ATOM 1399 N N . SER A 1 180 ? 7.657 4.900 -16.869 1.00 98.19 180 SER A N 1
ATOM 1400 C CA . SER A 1 180 ? 6.200 4.883 -16.985 1.00 98.19 180 SER A CA 1
ATOM 1401 C C . SER A 1 180 ? 5.703 3.577 -17.582 1.00 98.19 180 SER A C 1
ATOM 1403 O O . SER A 1 180 ? 6.415 2.907 -18.334 1.00 98.19 180 SER A O 1
ATOM 1405 N N . GLY A 1 181 ? 4.476 3.211 -17.233 1.00 98.19 181 GLY A N 1
ATOM 1406 C CA . GLY A 1 181 ? 3.891 1.946 -17.640 1.00 98.19 181 GLY A CA 1
ATOM 1407 C C . GLY A 1 181 ? 2.473 1.749 -17.129 1.00 98.19 181 GLY A C 1
ATOM 1408 O O . GLY A 1 181 ? 1.842 2.686 -16.640 1.00 98.19 181 GLY A O 1
ATOM 1409 N N . ILE A 1 182 ? 1.983 0.520 -17.249 1.00 98.50 182 ILE A N 1
ATOM 1410 C CA . ILE A 1 182 ? 0.688 0.076 -16.727 1.00 98.50 182 ILE A CA 1
ATOM 1411 C C . ILE A 1 182 ? 0.946 -0.855 -15.546 1.00 98.50 182 ILE A C 1
ATOM 1413 O O . ILE A 1 182 ? 1.737 -1.789 -15.662 1.00 98.50 182 ILE A O 1
ATOM 1417 N N . LEU A 1 183 ? 0.308 -0.588 -14.410 1.00 98.31 183 LEU A N 1
ATOM 1418 C CA . LEU A 1 183 ? 0.434 -1.414 -13.214 1.00 98.31 183 LEU A CA 1
ATOM 1419 C C . LEU A 1 183 ? -0.483 -2.633 -13.284 1.00 98.31 183 LEU A C 1
ATOM 1421 O O . LEU A 1 183 ? -1.661 -2.518 -13.610 1.00 98.31 183 LEU A O 1
ATOM 1425 N N . GLU A 1 184 ? 0.044 -3.780 -12.890 1.00 98.38 184 GLU A N 1
ATOM 1426 C CA . GLU A 1 184 ? -0.697 -5.011 -12.648 1.00 98.38 184 GLU A CA 1
ATOM 1427 C C . GLU A 1 184 ? -0.443 -5.482 -11.215 1.00 98.38 184 GLU A C 1
ATOM 1429 O O . GLU A 1 184 ? 0.654 -5.325 -10.666 1.00 98.38 184 GLU A O 1
ATOM 1434 N N . HIS A 1 185 ? -1.472 -6.044 -10.589 1.00 97.44 185 HIS A N 1
ATOM 1435 C CA . HIS A 1 185 ? -1.400 -6.507 -9.207 1.00 97.44 185 HIS A CA 1
ATOM 1436 C C . HIS A 1 185 ? -0.508 -7.735 -9.062 1.00 97.44 185 HIS A C 1
ATOM 1438 O O . HIS A 1 185 ? -0.610 -8.686 -9.831 1.00 97.44 185 HIS A O 1
ATOM 1444 N N . VAL A 1 186 ? 0.324 -7.718 -8.023 1.00 96.69 186 VAL A N 1
ATOM 1445 C CA . VAL A 1 186 ? 1.006 -8.912 -7.509 1.00 96.69 186 VAL A CA 1
ATOM 1446 C C . VAL A 1 186 ? 0.612 -9.103 -6.049 1.00 96.69 186 VAL A C 1
ATOM 1448 O O . VAL A 1 186 ? 0.076 -10.141 -5.691 1.00 96.69 186 VAL A O 1
ATOM 1451 N N . SER A 1 187 ? 0.806 -8.067 -5.228 1.00 95.44 187 SER A N 1
ATOM 1452 C CA . SER A 1 187 ? 0.366 -8.019 -3.831 1.00 95.44 187 SER A CA 1
ATOM 1453 C C . SER A 1 187 ? -0.002 -6.574 -3.462 1.00 95.44 187 SER A C 1
ATOM 1455 O O . SER A 1 187 ? 0.820 -5.843 -2.906 1.00 95.44 187 SER A O 1
ATOM 1457 N N . PRO A 1 188 ? -1.192 -6.088 -3.865 1.00 96.50 188 PRO A N 1
ATOM 1458 C CA . PRO A 1 188 ? -1.485 -4.653 -3.910 1.00 96.50 188 PRO A CA 1
ATOM 1459 C C . PRO A 1 188 ? -1.853 -4.043 -2.549 1.00 96.50 188 PRO A C 1
ATOM 1461 O O . PRO A 1 188 ? -1.678 -2.844 -2.360 1.00 96.50 188 PRO A O 1
ATOM 1464 N N . TYR A 1 189 ? -2.358 -4.827 -1.595 1.00 96.69 189 TYR A N 1
ATOM 1465 C CA . TYR A 1 189 ? -2.831 -4.345 -0.283 1.00 96.69 189 TYR A CA 1
ATOM 1466 C C . TYR A 1 189 ? -1.947 -4.776 0.894 1.00 96.69 189 TYR A C 1
ATOM 1468 O O . TYR A 1 189 ? -2.265 -4.499 2.049 1.00 96.69 189 TYR A O 1
ATOM 1476 N N . THR A 1 190 ? -0.832 -5.450 0.628 1.00 95.19 190 THR A N 1
ATOM 1477 C CA . THR A 1 190 ? 0.115 -5.852 1.670 1.00 95.19 190 THR A CA 1
ATOM 1478 C C . THR A 1 190 ? 1.221 -4.822 1.859 1.00 95.19 190 THR A C 1
ATOM 1480 O O . THR A 1 190 ? 1.404 -3.920 1.046 1.00 95.19 190 THR A O 1
ATOM 1483 N N . ILE A 1 191 ? 2.000 -4.986 2.924 1.00 91.75 191 ILE A N 1
ATOM 1484 C CA . ILE A 1 191 ? 3.273 -4.315 3.158 1.00 91.75 191 ILE A CA 1
ATOM 1485 C C . ILE A 1 191 ? 4.375 -5.390 3.192 1.00 91.75 191 ILE A C 1
ATOM 1487 O O . ILE A 1 191 ? 4.371 -6.212 4.109 1.00 91.75 191 ILE A O 1
ATOM 1491 N N . PRO A 1 192 ? 5.319 -5.389 2.231 1.00 92.69 192 PRO A N 1
ATOM 1492 C CA . PRO A 1 192 ? 5.395 -4.472 1.092 1.00 92.69 192 PRO A CA 1
ATOM 1493 C C . PRO A 1 192 ? 4.248 -4.664 0.084 1.00 92.69 192 PRO A C 1
ATOM 1495 O O . PRO A 1 192 ? 3.736 -5.770 -0.095 1.00 92.69 192 PRO A O 1
ATOM 1498 N N . ALA A 1 193 ? 3.876 -3.574 -0.586 1.00 96.62 193 ALA A N 1
ATOM 1499 C CA . ALA A 1 19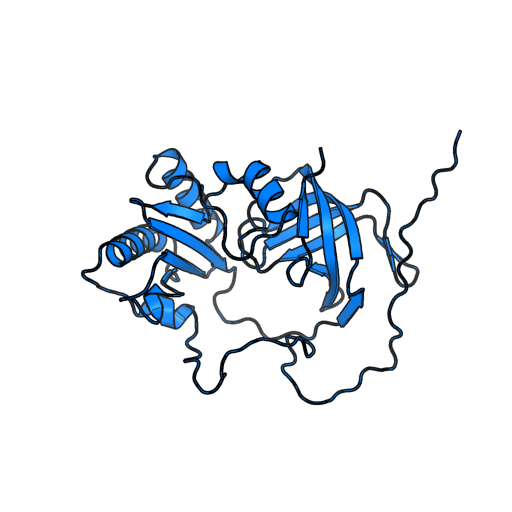3 ? 2.998 -3.572 -1.745 1.00 96.62 193 ALA A CA 1
ATOM 1500 C C . ALA A 1 193 ? 3.833 -3.885 -2.985 1.00 96.62 193 ALA A C 1
ATOM 1502 O O . ALA A 1 193 ? 4.891 -3.277 -3.182 1.00 96.62 193 ALA A O 1
ATOM 1503 N N . VAL A 1 194 ? 3.363 -4.814 -3.814 1.00 97.25 194 VAL A N 1
ATOM 1504 C CA . VAL A 1 194 ? 4.081 -5.268 -5.009 1.00 97.25 194 VAL A CA 1
ATOM 1505 C C . VAL A 1 194 ? 3.181 -5.187 -6.233 1.00 97.25 194 VAL A C 1
ATOM 1507 O O . VAL A 1 194 ? 2.054 -5.689 -6.238 1.00 97.25 194 VAL A O 1
ATOM 1510 N N . TYR A 1 195 ? 3.716 -4.594 -7.294 1.00 98.62 195 TYR A N 1
ATOM 1511 C CA . TYR A 1 195 ? 3.071 -4.496 -8.599 1.00 98.62 195 TYR A CA 1
ATOM 1512 C C . TYR A 1 195 ? 4.047 -4.884 -9.698 1.00 98.62 195 TYR A C 1
ATOM 1514 O O . TYR A 1 195 ? 5.253 -4.674 -9.566 1.00 98.62 195 TYR A O 1
ATOM 1522 N N . ARG A 1 196 ? 3.522 -5.373 -10.819 1.00 98.38 196 ARG A N 1
ATOM 1523 C CA . ARG A 1 196 ? 4.262 -5.464 -12.077 1.00 98.38 196 ARG A CA 1
ATOM 1524 C C . ARG A 1 196 ? 3.969 -4.210 -12.896 1.00 98.38 196 ARG A C 1
ATOM 1526 O O . ARG A 1 196 ? 2.817 -3.937 -13.202 1.00 98.38 196 ARG A O 1
ATOM 1533 N N . LEU A 1 197 ? 4.991 -3.433 -13.241 1.00 98.50 197 LEU A N 1
ATOM 1534 C CA . LEU A 1 197 ? 4.865 -2.282 -14.132 1.00 98.50 197 LEU A CA 1
ATOM 1535 C C . LEU A 1 197 ? 5.246 -2.704 -15.547 1.00 98.50 197 LEU A C 1
ATOM 1537 O O . LEU A 1 197 ? 6.426 -2.879 -15.847 1.00 98.50 197 LEU A O 1
ATOM 1541 N N . MET A 1 198 ? 4.246 -2.846 -16.410 1.00 98.38 198 MET A N 1
ATOM 1542 C CA . MET A 1 198 ? 4.422 -3.081 -17.841 1.00 98.38 198 MET A CA 1
ATOM 1543 C C . MET A 1 198 ? 4.924 -1.796 -18.493 1.00 98.38 198 MET A C 1
ATOM 1545 O O . MET A 1 198 ? 4.181 -0.818 -18.585 1.00 98.38 198 MET A O 1
ATOM 1549 N N . LEU A 1 199 ? 6.194 -1.771 -18.891 1.00 97.75 199 LEU A N 1
ATOM 1550 C CA . LEU A 1 199 ? 6.881 -0.547 -19.284 1.00 97.75 199 LEU A CA 1
ATOM 1551 C C . LEU A 1 199 ? 6.390 -0.038 -20.636 1.00 97.75 199 LEU A C 1
ATOM 1553 O O . LEU A 1 199 ? 6.247 -0.796 -21.594 1.00 97.75 199 LEU A O 1
ATOM 1557 N N . ARG A 1 200 ? 6.196 1.280 -20.727 1.00 95.56 200 ARG A N 1
ATOM 1558 C CA . ARG A 1 200 ? 5.904 1.951 -21.997 1.00 95.56 200 ARG A CA 1
ATOM 1559 C C . ARG A 1 200 ? 7.098 1.894 -22.952 1.00 95.56 200 ARG A C 1
ATOM 1561 O O . ARG A 1 200 ? 6.910 1.713 -24.150 1.00 95.56 200 ARG A O 1
ATOM 1568 N N . GLU A 1 201 ? 8.303 2.063 -22.417 1.00 93.94 201 GLU A N 1
ATOM 1569 C CA . GLU A 1 201 ? 9.568 1.933 -23.141 1.00 93.94 201 GLU A CA 1
ATOM 1570 C C . GLU A 1 201 ? 10.442 0.895 -22.426 1.00 93.94 201 GLU A C 1
ATOM 1572 O O . GLU A 1 201 ? 10.587 0.990 -21.203 1.00 93.94 201 GLU A O 1
ATOM 1577 N N . PRO A 1 202 ? 11.026 -0.089 -23.139 1.00 93.88 202 PRO A N 1
ATOM 1578 C CA . PRO A 1 202 ? 11.871 -1.090 -22.506 1.00 93.88 202 PRO A CA 1
ATOM 1579 C C . PRO A 1 202 ? 13.060 -0.460 -21.780 1.00 93.88 202 PRO A C 1
ATOM 1581 O O . PRO A 1 202 ? 13.754 0.412 -22.313 1.00 93.88 202 PRO A O 1
ATOM 1584 N N . LEU A 1 203 ? 13.325 -0.954 -20.575 1.00 93.00 203 LEU A N 1
ATOM 1585 C CA . LEU A 1 203 ? 14.479 -0.559 -19.781 1.00 93.00 203 LEU A CA 1
ATOM 1586 C C . LEU A 1 203 ? 15.674 -1.438 -20.162 1.00 93.00 203 LEU A C 1
ATOM 1588 O O . LEU A 1 203 ? 15.573 -2.666 -20.158 1.00 93.00 203 LEU A O 1
ATOM 1592 N N . ARG A 1 204 ? 16.811 -0.818 -20.488 1.00 91.75 204 ARG A N 1
ATOM 1593 C CA . ARG A 1 204 ? 18.065 -1.525 -20.781 1.00 91.75 204 ARG A CA 1
ATOM 1594 C C . ARG A 1 204 ? 19.003 -1.459 -19.589 1.00 91.75 204 ARG A C 1
ATOM 1596 O O . ARG A 1 204 ? 19.414 -0.373 -19.194 1.00 91.75 204 ARG A O 1
ATOM 1603 N N . LEU A 1 205 ? 19.369 -2.619 -19.049 1.00 87.81 205 LEU A N 1
ATOM 1604 C CA . LEU A 1 205 ? 20.308 -2.741 -17.931 1.00 87.81 205 LEU A CA 1
ATOM 1605 C C . LEU A 1 205 ? 21.266 -3.892 -18.209 1.00 87.81 205 LEU A C 1
ATOM 1607 O O . LEU A 1 205 ? 20.822 -5.010 -18.460 1.00 87.81 205 LEU A O 1
ATOM 1611 N N . ASN A 1 206 ? 22.572 -3.628 -18.152 1.00 82.75 206 ASN A N 1
ATOM 1612 C CA . ASN A 1 206 ? 23.624 -4.642 -18.308 1.00 82.75 206 ASN A CA 1
ATOM 1613 C C . ASN A 1 206 ? 23.450 -5.532 -19.558 1.00 82.75 206 ASN A C 1
ATOM 1615 O O . ASN A 1 206 ? 23.641 -6.741 -19.504 1.00 82.75 206 ASN A O 1
ATOM 1619 N N . GLY A 1 207 ? 23.030 -4.943 -20.683 1.00 82.88 207 GLY A N 1
ATOM 1620 C CA . GLY A 1 207 ? 22.799 -5.664 -21.942 1.00 82.88 207 GLY A CA 1
ATOM 1621 C C . GLY A 1 207 ? 21.478 -6.442 -22.026 1.00 82.88 207 GLY A C 1
ATOM 1622 O O . GLY A 1 207 ? 21.120 -6.896 -23.110 1.00 82.88 207 GLY A O 1
ATOM 1623 N N . ALA A 1 208 ? 20.715 -6.545 -20.935 1.00 86.62 208 ALA A N 1
ATOM 1624 C CA . ALA A 1 208 ? 19.377 -7.128 -20.927 1.00 86.62 208 ALA A CA 1
ATOM 1625 C C . ALA A 1 208 ? 18.295 -6.064 -21.189 1.00 86.62 208 ALA A C 1
ATOM 1627 O O . ALA A 1 208 ? 18.419 -4.908 -20.775 1.00 86.62 208 ALA A O 1
ATOM 1628 N N . ASN A 1 209 ? 17.222 -6.470 -21.875 1.00 92.56 209 ASN A N 1
ATOM 1629 C CA . ASN A 1 209 ? 16.033 -5.649 -22.108 1.00 92.56 209 ASN A CA 1
ATOM 1630 C C . ASN A 1 209 ? 14.900 -6.120 -21.194 1.00 92.56 209 ASN A C 1
ATOM 1632 O O . ASN A 1 209 ? 14.511 -7.286 -21.236 1.00 92.56 209 ASN A O 1
ATOM 1636 N N . TYR A 1 210 ? 14.330 -5.194 -20.436 1.00 94.38 210 TYR A N 1
ATOM 1637 C CA . TYR A 1 210 ? 13.196 -5.430 -19.556 1.00 94.38 210 TYR A CA 1
ATOM 1638 C C . TYR A 1 210 ? 11.968 -4.753 -20.159 1.00 94.38 210 TYR A C 1
ATOM 1640 O O . TYR A 1 210 ? 11.970 -3.542 -20.370 1.00 94.38 210 TYR A O 1
ATOM 1648 N N . SER A 1 211 ? 10.924 -5.526 -20.458 1.00 96.50 211 SER A N 1
ATOM 1649 C CA . SER A 1 211 ? 9.610 -5.000 -20.866 1.00 96.50 211 SER A CA 1
ATOM 1650 C C . SER A 1 211 ? 8.692 -4.723 -19.673 1.00 96.50 211 SER A C 1
ATOM 1652 O O . SER A 1 211 ? 7.647 -4.094 -19.820 1.00 96.50 211 SER A O 1
ATOM 1654 N N . TRP A 1 212 ? 9.082 -5.179 -18.486 1.00 97.31 212 TRP A N 1
ATOM 1655 C CA . TRP A 1 212 ? 8.387 -4.949 -17.232 1.00 97.31 212 TRP A CA 1
ATOM 1656 C C . TRP A 1 212 ? 9.380 -4.960 -16.068 1.00 97.31 212 TRP A C 1
ATOM 1658 O O . TRP A 1 212 ? 10.493 -5.472 -16.194 1.00 97.31 212 TRP A O 1
ATOM 1668 N N . ILE A 1 213 ? 8.971 -4.402 -14.933 1.00 97.31 213 ILE A N 1
ATOM 1669 C CA . ILE A 1 213 ? 9.734 -4.441 -13.680 1.00 97.31 213 ILE A CA 1
ATOM 1670 C C . ILE A 1 213 ? 8.791 -4.482 -12.477 1.00 97.31 213 ILE A C 1
ATOM 1672 O O . ILE A 1 213 ? 7.651 -4.026 -12.572 1.00 97.31 213 ILE A O 1
ATOM 1676 N N . TYR A 1 214 ? 9.247 -4.999 -11.337 1.00 98.25 214 TYR A N 1
ATOM 1677 C CA . TYR A 1 214 ? 8.497 -4.869 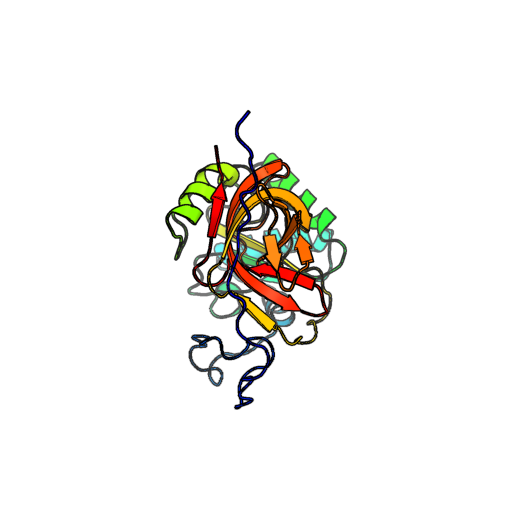-10.093 1.00 98.25 214 TYR A CA 1
ATOM 1678 C C . TYR A 1 214 ? 8.565 -3.448 -9.532 1.00 98.25 214 TYR A C 1
ATOM 1680 O O . TYR A 1 214 ? 9.636 -2.851 -9.452 1.00 98.25 214 TYR A O 1
ATOM 1688 N N . VAL A 1 215 ? 7.429 -2.931 -9.081 1.00 98.25 215 VAL A N 1
ATOM 1689 C CA . VAL A 1 215 ? 7.346 -1.757 -8.207 1.00 98.25 215 VAL A CA 1
ATOM 1690 C C . VAL A 1 215 ? 7.081 -2.277 -6.805 1.00 98.25 215 VAL A C 1
ATOM 1692 O O . VAL A 1 215 ? 6.096 -2.985 -6.599 1.00 98.25 215 VAL A O 1
ATOM 1695 N N . LEU A 1 216 ? 7.958 -1.946 -5.860 1.00 96.69 216 LEU A N 1
ATOM 1696 C CA . LEU A 1 216 ? 7.856 -2.391 -4.473 1.00 96.69 216 LEU A CA 1
ATOM 1697 C C . LEU A 1 216 ? 7.839 -1.189 -3.535 1.00 96.69 216 LEU A C 1
ATOM 1699 O O . LEU A 1 216 ? 8.680 -0.303 -3.658 1.00 96.69 216 LEU A O 1
ATOM 1703 N N . SER A 1 217 ? 6.914 -1.165 -2.578 1.00 95.56 217 SER A N 1
ATOM 1704 C CA . SER A 1 217 ? 6.856 -0.110 -1.566 1.00 95.56 217 SER A CA 1
ATOM 1705 C C . SER A 1 217 ? 6.456 -0.635 -0.194 1.00 95.56 217 SER A C 1
ATOM 1707 O O . SER A 1 217 ? 5.558 -1.456 -0.069 1.00 95.56 217 SER A O 1
ATOM 1709 N N . TYR A 1 218 ? 7.065 -0.091 0.853 1.00 92.31 218 TYR A N 1
ATOM 1710 C CA . TYR A 1 218 ? 6.673 -0.287 2.247 1.00 92.31 218 TYR A CA 1
ATOM 1711 C C . TYR A 1 218 ? 5.758 0.827 2.770 1.00 92.31 218 TYR A C 1
ATOM 1713 O O . TYR A 1 218 ? 5.373 0.833 3.942 1.00 92.31 218 TYR A O 1
ATOM 1721 N N . ARG A 1 219 ? 5.413 1.808 1.930 1.00 91.75 219 ARG A N 1
ATOM 1722 C CA . ARG A 1 219 ? 4.539 2.916 2.304 1.00 91.75 219 ARG A CA 1
ATOM 1723 C C . ARG A 1 219 ? 3.094 2.555 2.020 1.00 91.75 219 ARG A C 1
ATOM 1725 O O . ARG A 1 219 ? 2.712 2.347 0.873 1.00 91.75 219 ARG A O 1
ATOM 1732 N N . LEU A 1 220 ? 2.262 2.667 3.054 1.00 92.44 220 LEU A N 1
ATOM 1733 C CA . LEU A 1 220 ? 0.816 2.488 2.936 1.00 92.44 220 LEU A CA 1
ATOM 1734 C C . LEU A 1 220 ? 0.219 3.341 1.811 1.00 92.44 220 LEU A C 1
ATOM 1736 O O . LEU A 1 220 ? -0.691 2.910 1.135 1.00 92.44 220 LEU A O 1
ATOM 1740 N N . ARG A 1 221 ? 0.741 4.540 1.523 1.00 91.94 221 ARG A N 1
ATOM 1741 C CA . ARG A 1 221 ? 0.193 5.390 0.447 1.00 91.94 221 ARG A CA 1
ATOM 1742 C C . ARG A 1 221 ? 0.294 4.807 -0.973 1.00 91.94 221 ARG A C 1
ATOM 1744 O O . ARG A 1 221 ? -0.386 5.318 -1.855 1.00 91.94 221 ARG A O 1
ATOM 1751 N N . TYR A 1 222 ? 1.121 3.783 -1.188 1.00 95.75 222 TYR A N 1
ATOM 1752 C CA . TYR A 1 222 ? 1.257 3.083 -2.470 1.00 95.75 222 TYR A CA 1
ATOM 1753 C C . TYR A 1 222 ? 0.637 1.673 -2.444 1.00 95.75 222 TYR A C 1
ATOM 1755 O O . TYR A 1 222 ? 0.883 0.872 -3.346 1.00 95.75 222 TYR A O 1
ATOM 1763 N N . THR A 1 223 ? -0.185 1.356 -1.439 1.00 96.94 223 THR A N 1
ATOM 1764 C CA . THR A 1 223 ? -1.092 0.203 -1.492 1.00 96.94 223 THR A CA 1
ATOM 1765 C C . THR A 1 223 ? -2.358 0.550 -2.276 1.00 96.94 223 THR A C 1
ATOM 1767 O O . THR A 1 223 ? -2.691 1.722 -2.454 1.00 96.94 223 THR A O 1
ATOM 1770 N N . GLU A 1 224 ? -3.087 -0.481 -2.697 1.00 97.75 224 GLU A N 1
ATOM 1771 C CA . GLU A 1 224 ? -4.413 -0.392 -3.322 1.00 97.75 224 GLU A CA 1
ATOM 1772 C C . GLU A 1 224 ? -4.420 0.419 -4.628 1.00 97.75 224 GLU A C 1
ATOM 1774 O O . GLU A 1 224 ? -5.438 0.994 -5.013 1.00 97.75 224 GLU A O 1
ATOM 1779 N N . LEU A 1 225 ? -3.285 0.475 -5.333 1.00 97.12 225 LEU A N 1
ATOM 1780 C CA . LEU A 1 225 ? -3.235 1.081 -6.661 1.00 97.12 225 LEU A CA 1
ATOM 1781 C C . LEU A 1 225 ? -4.058 0.217 -7.625 1.00 97.12 225 LEU A C 1
ATOM 1783 O O . LEU A 1 225 ? -3.814 -0.987 -7.667 1.00 97.12 225 LEU A O 1
ATOM 1787 N N . PRO A 1 226 ? -4.992 0.768 -8.418 1.00 96.00 226 PRO A N 1
ATOM 1788 C CA . PRO A 1 226 ? -5.812 -0.025 -9.327 1.00 96.00 226 PRO A CA 1
ATOM 1789 C C . PRO A 1 226 ? -4.982 -0.777 -10.373 1.00 96.00 226 PRO A C 1
ATOM 1791 O O . PRO A 1 226 ? -4.040 -0.231 -10.953 1.00 96.00 226 PRO A O 1
ATOM 1794 N N . SER A 1 227 ? -5.364 -2.024 -10.653 1.00 96.62 227 SER A N 1
ATOM 1795 C CA . SER A 1 227 ? -4.814 -2.766 -11.790 1.00 96.62 227 SER A CA 1
ATOM 1796 C C . SER A 1 227 ? -5.242 -2.079 -13.090 1.00 96.62 227 SER A C 1
ATOM 1798 O O . SER A 1 227 ? -6.361 -1.576 -13.194 1.00 96.62 227 SER A O 1
ATOM 1800 N N . GLY A 1 228 ? -4.348 -2.004 -14.072 1.00 97.25 228 GLY A N 1
ATOM 1801 C CA . GLY A 1 228 ? -4.555 -1.238 -15.300 1.00 97.25 228 GLY A CA 1
ATOM 1802 C C . GLY A 1 228 ? -4.268 0.264 -15.173 1.00 97.25 228 GLY A C 1
ATOM 1803 O O . GLY A 1 228 ? -4.331 0.973 -16.179 1.00 97.25 228 GLY A O 1
ATOM 1804 N N . MET A 1 229 ? -3.914 0.774 -13.984 1.00 97.00 229 MET A N 1
ATOM 1805 C CA . MET A 1 229 ? -3.547 2.183 -13.824 1.00 97.00 229 MET A CA 1
ATOM 1806 C C . MET A 1 229 ? -2.274 2.495 -14.617 1.00 97.00 229 MET A C 1
ATOM 1808 O O . MET A 1 229 ? -1.216 1.903 -14.386 1.00 97.00 229 MET A O 1
ATOM 1812 N N . LYS A 1 230 ? -2.357 3.476 -15.520 1.00 98.06 230 LYS A N 1
ATOM 1813 C CA . LYS A 1 230 ? -1.174 4.081 -16.137 1.00 98.06 230 LYS A CA 1
ATOM 1814 C C . LYS A 1 230 ? -0.472 4.942 -15.094 1.00 98.06 230 LYS A C 1
ATOM 1816 O O . LYS A 1 230 ? -1.098 5.811 -14.489 1.00 98.06 230 LYS A O 1
ATOM 1821 N N . ALA A 1 231 ? 0.816 4.715 -14.888 1.00 97.69 231 ALA A N 1
ATOM 1822 C CA . ALA A 1 231 ? 1.574 5.390 -13.848 1.00 97.69 231 ALA A CA 1
ATOM 1823 C C . ALA A 1 231 ? 2.975 5.781 -14.316 1.00 97.69 231 ALA A C 1
ATOM 1825 O O . ALA A 1 231 ? 3.606 5.081 -15.107 1.00 97.69 231 ALA A O 1
ATOM 1826 N N . GLU A 1 232 ? 3.462 6.893 -13.778 1.00 98.06 232 GLU A N 1
ATOM 1827 C CA . GLU A 1 232 ? 4.869 7.270 -13.739 1.00 98.06 232 GLU A CA 1
ATOM 1828 C C . GLU A 1 232 ? 5.405 6.947 -12.344 1.00 98.06 232 GLU A C 1
ATOM 1830 O O . GLU A 1 232 ? 4.851 7.382 -11.331 1.00 98.06 232 GLU A O 1
ATOM 1835 N N . VAL A 1 233 ? 6.475 6.164 -12.292 1.00 98.06 233 VAL A N 1
ATOM 1836 C CA . VAL A 1 233 ? 7.141 5.754 -11.061 1.00 98.06 233 VAL A CA 1
ATOM 1837 C C . VAL A 1 233 ? 8.533 6.356 -11.054 1.00 98.06 233 VAL A C 1
ATOM 1839 O O . VAL A 1 233 ? 9.348 6.076 -11.934 1.00 98.06 233 VAL A O 1
ATOM 1842 N N . LYS A 1 234 ? 8.801 7.169 -10.035 1.00 97.69 234 LYS A N 1
ATOM 1843 C CA . LYS A 1 234 ? 10.133 7.668 -9.713 1.00 97.69 234 LYS A CA 1
ATOM 1844 C C . LYS A 1 234 ? 10.631 6.958 -8.468 1.00 97.69 234 LYS A C 1
ATOM 1846 O O . LYS A 1 234 ? 9.929 6.937 -7.460 1.00 97.69 234 LYS A O 1
ATOM 1851 N N . GLY A 1 235 ? 11.845 6.434 -8.496 1.00 95.50 235 GLY A N 1
ATOM 1852 C CA . GLY A 1 235 ? 12.409 5.756 -7.340 1.00 95.50 235 GLY A CA 1
ATOM 1853 C C . GLY A 1 235 ? 13.825 5.260 -7.558 1.00 95.50 235 GLY A C 1
ATOM 1854 O O . GLY A 1 235 ? 14.474 5.566 -8.558 1.00 95.50 235 GLY A O 1
ATOM 1855 N N . VAL A 1 236 ? 14.274 4.469 -6.596 1.00 93.00 236 VAL A N 1
ATOM 1856 C CA . VAL A 1 236 ? 15.560 3.784 -6.639 1.00 93.00 236 VAL A CA 1
ATOM 1857 C C . VAL A 1 236 ? 15.369 2.447 -7.342 1.00 93.00 236 VAL A C 1
ATOM 1859 O O . VAL A 1 236 ? 14.476 1.686 -6.979 1.00 93.00 236 VAL A O 1
ATOM 1862 N N . LEU A 1 237 ? 16.201 2.148 -8.332 1.00 93.94 237 LEU A N 1
ATOM 1863 C CA . LEU A 1 237 ? 16.308 0.819 -8.912 1.00 93.94 237 LEU A CA 1
ATOM 1864 C C . LEU A 1 237 ? 17.242 -0.038 -8.054 1.00 93.94 237 LEU A C 1
ATOM 1866 O O . LEU A 1 237 ? 18.414 0.299 -7.868 1.00 93.94 237 LEU A O 1
ATOM 1870 N N . GLU A 1 238 ? 16.724 -1.154 -7.567 1.00 91.81 238 GLU A N 1
ATOM 1871 C CA . GLU A 1 238 ? 17.396 -2.073 -6.657 1.00 91.81 238 GLU A CA 1
ATOM 1872 C C . GLU A 1 238 ? 17.361 -3.502 -7.194 1.00 91.81 238 GLU A C 1
ATOM 1874 O O . GLU A 1 238 ? 16.431 -3.890 -7.901 1.00 91.81 238 GLU A O 1
ATOM 1879 N N . GLU A 1 239 ? 18.343 -4.303 -6.798 1.00 87.19 239 GLU A N 1
ATOM 1880 C CA . GLU A 1 239 ? 18.342 -5.749 -6.972 1.00 87.19 239 GLU A CA 1
ATOM 1881 C C . GLU A 1 239 ? 18.517 -6.440 -5.618 1.00 87.19 239 GLU A C 1
ATOM 1883 O O . GLU A 1 239 ? 19.371 -6.068 -4.811 1.00 87.19 239 GLU A O 1
ATOM 1888 N N . SER A 1 240 ? 17.714 -7.469 -5.374 1.00 83.50 240 SER A N 1
ATOM 1889 C CA . SER A 1 240 ? 17.889 -8.382 -4.246 1.00 83.50 240 SER A CA 1
ATOM 1890 C C . SER A 1 240 ? 17.503 -9.784 -4.700 1.00 83.50 240 SER A C 1
ATOM 1892 O O . SER A 1 240 ? 16.497 -9.943 -5.387 1.00 83.50 240 SER A O 1
ATOM 1894 N N . GLU A 1 241 ? 18.341 -10.777 -4.395 1.00 84.19 241 GLU A N 1
ATOM 1895 C CA . GLU A 1 241 ? 18.147 -12.178 -4.814 1.00 84.19 241 GLU A CA 1
ATOM 1896 C C . GLU A 1 241 ? 17.912 -12.358 -6.330 1.00 84.19 241 GLU A C 1
ATOM 1898 O O . GLU A 1 241 ? 17.134 -13.202 -6.765 1.00 84.19 241 GLU A O 1
ATOM 1903 N N . GLY A 1 242 ? 18.570 -11.535 -7.154 1.00 84.56 242 GLY A N 1
ATOM 1904 C CA . GLY A 1 242 ? 18.417 -11.556 -8.615 1.00 84.56 242 GLY A CA 1
ATOM 1905 C C . GLY A 1 242 ? 17.114 -10.932 -9.133 1.00 84.56 242 GLY A C 1
ATOM 1906 O O . GLY A 1 242 ? 16.864 -10.945 -10.337 1.00 84.56 242 GLY A O 1
ATOM 1907 N N . ILE A 1 243 ? 16.284 -10.363 -8.254 1.00 89.62 243 ILE A N 1
ATOM 1908 C CA . ILE A 1 243 ? 15.047 -9.672 -8.622 1.00 89.62 243 ILE A CA 1
ATOM 1909 C C . ILE A 1 243 ? 15.310 -8.172 -8.687 1.00 89.62 243 ILE A C 1
ATOM 1911 O O . ILE A 1 243 ? 15.653 -7.547 -7.683 1.00 89.62 243 ILE A O 1
ATOM 1915 N N . ILE A 1 244 ? 15.086 -7.587 -9.865 1.00 92.44 244 ILE A N 1
ATOM 1916 C CA . ILE A 1 244 ? 15.177 -6.142 -10.086 1.00 92.44 244 ILE A CA 1
ATOM 1917 C C . ILE A 1 244 ? 13.820 -5.485 -9.807 1.00 92.44 244 ILE A C 1
ATOM 1919 O O . ILE A 1 244 ? 12.778 -5.929 -10.298 1.00 92.44 244 ILE A O 1
ATOM 1923 N N . ARG A 1 245 ? 13.838 -4.400 -9.030 1.00 95.25 245 ARG A N 1
ATOM 1924 C CA . ARG A 1 245 ? 12.649 -3.649 -8.614 1.00 95.25 245 ARG A CA 1
ATOM 1925 C C . ARG A 1 245 ? 12.924 -2.154 -8.525 1.00 95.25 245 ARG A C 1
ATOM 1927 O O . ARG A 1 245 ? 14.039 -1.743 -8.221 1.00 95.25 245 ARG A O 1
ATOM 1934 N N . ILE A 1 246 ? 11.901 -1.339 -8.754 1.00 97.06 246 ILE A N 1
ATOM 1935 C CA . ILE A 1 246 ? 11.922 0.093 -8.456 1.00 97.06 246 ILE A CA 1
ATOM 1936 C C . ILE A 1 246 ? 11.200 0.361 -7.129 1.00 97.06 246 ILE A C 1
ATOM 1938 O O . ILE A 1 246 ? 10.089 -0.122 -6.906 1.00 97.06 246 ILE A O 1
ATOM 1942 N N . VAL A 1 247 ? 11.834 1.140 -6.251 1.00 96.19 247 VAL A N 1
ATOM 1943 C CA . VAL A 1 247 ? 11.348 1.471 -4.907 1.00 96.19 247 VAL A CA 1
ATOM 1944 C C . VAL A 1 247 ? 11.139 2.989 -4.789 1.00 96.19 247 VAL A C 1
ATOM 1946 O O . VAL A 1 247 ? 12.114 3.745 -4.740 1.00 96.19 247 VAL A O 1
ATOM 1949 N N . PRO A 1 248 ? 9.886 3.482 -4.740 1.00 96.19 248 PRO A N 1
ATOM 1950 C CA . PRO A 1 248 ? 9.576 4.915 -4.699 1.00 96.19 248 PRO A CA 1
ATOM 1951 C C . PRO A 1 248 ? 9.667 5.534 -3.290 1.00 96.19 248 PRO A C 1
ATOM 1953 O O . PRO A 1 248 ? 9.391 6.720 -3.108 1.00 96.19 248 PRO A O 1
ATOM 1956 N N . ASP A 1 249 ? 10.050 4.762 -2.271 1.00 91.44 249 ASP A N 1
ATOM 1957 C CA . ASP A 1 249 ? 9.937 5.156 -0.859 1.00 91.44 249 ASP A CA 1
ATOM 1958 C C . ASP A 1 249 ? 10.934 6.230 -0.403 1.00 91.44 249 ASP A C 1
ATOM 1960 O O . ASP A 1 249 ? 10.731 6.861 0.639 1.00 91.44 249 ASP A O 1
ATOM 1964 N N . HIS A 1 250 ? 11.999 6.469 -1.168 1.00 83.88 250 HIS A N 1
ATOM 1965 C CA . HIS A 1 250 ? 13.083 7.383 -0.804 1.00 83.88 250 HIS A CA 1
ATOM 1966 C C . HIS A 1 250 ? 13.194 8.528 -1.813 1.00 83.88 250 HIS A C 1
ATOM 1968 O O . HIS A 1 250 ? 13.927 8.445 -2.790 1.00 83.88 250 HIS A O 1
ATOM 1974 N N . GLY A 1 251 ? 12.429 9.603 -1.594 1.00 82.31 251 GLY A N 1
ATOM 1975 C CA . GLY A 1 251 ? 12.416 10.774 -2.489 1.00 82.31 251 GLY A CA 1
ATOM 1976 C C . GLY A 1 251 ? 11.762 10.528 -3.859 1.00 82.31 251 GLY A C 1
ATOM 1977 O O . GLY A 1 251 ? 11.811 11.400 -4.734 1.00 82.31 251 GLY A O 1
ATOM 1978 N N . GLY A 1 252 ? 11.157 9.352 -4.037 1.00 92.88 252 GLY A N 1
ATOM 1979 C CA . GLY A 1 252 ? 10.408 8.941 -5.215 1.00 92.88 252 GLY A CA 1
ATOM 1980 C C . GLY A 1 252 ? 8.907 9.209 -5.107 1.00 92.88 252 GLY A C 1
ATOM 1981 O O . GLY A 1 252 ? 8.432 9.860 -4.170 1.00 92.88 252 GLY A O 1
ATOM 1982 N N . TYR A 1 253 ? 8.165 8.723 -6.100 1.00 96.31 253 TYR A N 1
ATOM 1983 C CA . TYR A 1 253 ? 6.708 8.783 -6.148 1.00 96.31 253 TYR A CA 1
ATOM 1984 C C . TYR A 1 253 ? 6.106 7.736 -7.086 1.00 96.31 253 TYR A C 1
ATOM 1986 O O . TYR A 1 253 ? 6.776 7.230 -7.985 1.00 96.31 253 TYR A O 1
ATOM 1994 N N . VAL A 1 254 ? 4.806 7.490 -6.917 1.00 97.12 254 VAL A N 1
ATOM 1995 C CA . VAL A 1 254 ? 3.942 6.886 -7.937 1.00 97.12 254 VAL A CA 1
ATOM 1996 C C . VAL A 1 254 ? 2.880 7.913 -8.312 1.00 97.12 254 VAL A C 1
ATOM 1998 O O . VAL A 1 254 ? 2.147 8.395 -7.451 1.00 97.12 254 VAL A O 1
ATOM 2001 N N . LYS A 1 255 ? 2.817 8.281 -9.590 1.00 96.50 255 LYS A N 1
ATOM 2002 C CA . LYS A 1 255 ? 1.939 9.334 -10.100 1.00 96.50 255 LYS A CA 1
ATOM 2003 C C . LYS A 1 255 ? 1.029 8.770 -11.195 1.00 96.50 255 LYS A C 1
ATOM 2005 O O . LYS A 1 255 ? 1.553 8.267 -12.188 1.00 96.50 255 LYS A O 1
ATOM 2010 N N . PRO A 1 256 ? -0.304 8.879 -11.066 1.00 95.38 256 PRO A N 1
ATOM 2011 C CA . PRO A 1 256 ? -1.223 8.500 -12.136 1.00 95.38 256 PRO A CA 1
ATOM 2012 C C . PRO A 1 256 ? -0.985 9.322 -13.409 1.00 95.38 256 PRO A C 1
ATOM 2014 O O . PRO A 1 256 ? -0.738 10.531 -13.344 1.00 95.38 256 PRO A O 1
ATOM 2017 N N . LEU A 1 257 ? -1.072 8.661 -14.561 1.00 93.50 257 LEU A N 1
ATOM 2018 C CA . LEU A 1 257 ? -1.034 9.273 -15.887 1.00 93.50 257 LEU A CA 1
ATOM 2019 C C . LEU A 1 257 ? -2.429 9.176 -16.514 1.00 93.50 257 LEU A C 1
ATOM 2021 O O . LEU A 1 257 ? -3.010 8.092 -16.550 1.00 93.50 257 LEU A O 1
ATOM 2025 N N . TYR A 1 258 ? -2.938 10.305 -17.002 1.00 80.88 258 TYR A N 1
ATOM 2026 C CA . TYR A 1 258 ? -4.220 10.410 -17.703 1.00 80.88 258 TYR A CA 1
ATOM 2027 C C . TYR A 1 258 ? -4.004 10.319 -19.216 1.00 80.88 258 TYR A C 1
ATOM 2029 O O . TYR A 1 258 ? -3.048 10.967 -19.703 1.00 80.88 258 TYR A O 1
#

Foldseek 3Di:
DDDPPDAPDDDWDDDPPPPDDDDDQLCSPDPDPPVPPVPDPPDPLQNLFPPLPDDPDPQSVQQVVLQVLLCVQDVRKGWDDCCSPPVVPDQATEMEGEEARVVVSQVSLQVCDVVVQWFFAPDPDDPDDPQLNQLCVVCRRVDRQWGDGPRGTYGYAYAHHPDDDDRFHKAFTFFKDKFKAFWAADAQQHAFGKTKGQGPHWHDDPNDTHRIAIETERDNSRGPDDGRFIWIKIAIWMDTPNHTYGYQHPVIHIHTDD

Radius of gyration: 19.97 Å; chains: 1; bounding box: 56×33×70 Å

Sequence (258 aa):
MKNWNSYISANAISIDDAIVLRNEPCLYKRKVSLLAPDKARLESPLTAATKLKSCNMPLCRRALELVELIEGVTELVGVTGGLAYNPTNASDIDIVVYGSRLDEVYRLLVDLRQDGVTTPYRGHGHGWNRADIALHKTIGEQRVLFGYIGGSEYNVKLVPCTRPERCMPVRLLIENLTISGILEHVSPYTIPAVYRLMLREPLRLNGANYSWIYVLSYRLRYTELPSGMKAEVKGVLEESEGIIRIVPDHGGYVKPLY

Organism: NCBI:txid1273541